Protein AF-A0A9F7TNZ5-F1 (afdb_monomer)

Foldseek 3Di:
DPPDVVVVLVVLVVVVVCVVPDPVVQVVVCVVVVHDVVVSVVVVVVVVVVQVVVVVVVDHDDPDDDPDPVVVVVVVVVVVVVVPVVPPPPDDDDDDPPLVVCCVVLVNDDLLFKDKDAQADFPNVVCQVLVCVVLVVLHAWDDWDDDGRMIITGHDDDPVDDPGRDSSSVVVVVCVVVVPDSDDPD

Organism: Ictalurus punctatus (NCBI:txid7998)

Structure (mmCIF, N/CA/C/O backbone):
data_AF-A0A9F7TNZ5-F1
#
_entry.id   AF-A0A9F7TNZ5-F1
#
loop_
_atom_site.group_PDB
_atom_site.id
_atom_site.type_symbol
_atom_site.label_atom_id
_atom_site.label_alt_id
_atom_site.label_comp_id
_atom_site.label_asym_id
_atom_site.label_entity_id
_atom_site.label_seq_id
_atom_site.pdbx_PDB_ins_code
_atom_site.Cartn_x
_atom_site.Cartn_y
_atom_site.Cartn_z
_atom_site.occupancy
_atom_site.B_iso_or_equiv
_atom_site.auth_seq_id
_atom_site.auth_comp_id
_atom_site.auth_asym_id
_atom_site.auth_atom_id
_atom_site.pdbx_PDB_model_num
ATOM 1 N N . MET A 1 1 ? 14.059 5.421 6.283 1.00 28.81 1 MET A N 1
ATOM 2 C CA . MET A 1 1 ? 13.010 5.278 7.315 1.00 28.81 1 MET A CA 1
ATOM 3 C C . MET A 1 1 ? 11.679 5.073 6.621 1.00 28.81 1 MET A C 1
ATOM 5 O O . MET A 1 1 ? 11.088 6.031 6.148 1.00 28.81 1 MET A O 1
ATOM 9 N N . THR A 1 2 ? 11.256 3.823 6.462 1.00 31.73 2 THR A N 1
ATOM 10 C CA . THR A 1 2 ? 9.909 3.487 5.991 1.00 31.73 2 THR A CA 1
ATOM 11 C C . THR A 1 2 ? 8.943 3.834 7.113 1.00 31.73 2 THR A C 1
ATOM 13 O O . THR A 1 2 ? 8.934 3.166 8.149 1.00 31.73 2 THR A O 1
ATOM 16 N N . GLU A 1 3 ? 8.202 4.928 6.962 1.00 34.78 3 GLU A N 1
ATOM 17 C CA . GLU A 1 3 ? 7.157 5.266 7.917 1.00 34.78 3 GLU A CA 1
ATOM 18 C C . GLU A 1 3 ? 6.165 4.108 8.001 1.00 34.78 3 GLU A C 1
ATOM 20 O O . GLU A 1 3 ? 5.605 3.662 6.998 1.00 34.78 3 GLU A O 1
ATOM 25 N N . SER A 1 4 ? 6.002 3.582 9.212 1.00 35.84 4 SER A N 1
ATOM 26 C CA . SER A 1 4 ? 5.055 2.513 9.495 1.00 35.84 4 SER A CA 1
ATOM 27 C C . SER A 1 4 ? 3.646 2.950 9.060 1.00 35.84 4 SER A C 1
ATOM 29 O O . SER A 1 4 ? 3.317 4.122 9.250 1.00 35.84 4 SER A O 1
ATOM 31 N N . PRO A 1 5 ? 2.779 2.061 8.538 1.00 43.47 5 PRO A N 1
ATOM 32 C CA . PRO A 1 5 ? 1.390 2.400 8.195 1.00 43.47 5 PRO A CA 1
ATOM 33 C C . PRO A 1 5 ? 0.650 3.114 9.340 1.00 43.47 5 PRO A C 1
ATOM 35 O O . PRO A 1 5 ? -0.181 3.985 9.110 1.00 43.47 5 PRO A O 1
ATOM 38 N N . TRP A 1 6 ? 1.042 2.822 10.583 1.00 41.38 6 TRP A N 1
ATOM 39 C CA . TRP A 1 6 ? 0.568 3.465 11.808 1.00 41.38 6 TRP A CA 1
ATOM 40 C C . TRP A 1 6 ? 0.874 4.969 11.902 1.00 41.38 6 TRP A C 1
ATOM 42 O O . TRP A 1 6 ? 0.076 5.716 12.467 1.00 41.38 6 TRP A O 1
ATOM 52 N N . ASN A 1 7 ? 1.975 5.450 11.313 1.00 48.03 7 ASN A N 1
ATOM 53 C CA . ASN A 1 7 ? 2.248 6.887 11.223 1.00 48.03 7 ASN A CA 1
ATOM 54 C C . ASN A 1 7 ? 1.212 7.591 10.343 1.00 48.03 7 ASN A C 1
ATOM 56 O O . ASN A 1 7 ? 0.887 8.739 10.627 1.00 48.03 7 ASN A O 1
ATOM 60 N N . ARG A 1 8 ? 0.611 6.899 9.362 1.00 43.84 8 ARG A N 1
ATOM 61 C CA . ARG A 1 8 ? -0.436 7.474 8.505 1.00 43.84 8 ARG A CA 1
ATOM 62 C C . ARG A 1 8 ? -1.747 7.729 9.244 1.00 43.84 8 ARG A C 1
ATOM 64 O O . ARG A 1 8 ? -2.479 8.635 8.874 1.00 43.84 8 ARG A O 1
ATOM 71 N N . LEU A 1 9 ? -2.020 7.010 10.333 1.00 45.97 9 LEU A N 1
ATOM 72 C CA . LEU A 1 9 ? -3.166 7.300 11.202 1.00 45.97 9 LEU A CA 1
ATOM 73 C C . LEU A 1 9 ? -2.899 8.478 12.143 1.00 45.97 9 LEU A C 1
ATOM 75 O O . LEU A 1 9 ? -3.817 9.225 12.444 1.00 45.97 9 LEU A O 1
ATOM 79 N N . LYS A 1 10 ? -1.646 8.753 12.534 1.00 50.16 10 LYS A N 1
ATOM 80 C CA . LYS A 1 10 ? -1.326 10.034 13.199 1.00 50.16 10 LYS A CA 1
ATOM 81 C C . LYS A 1 10 ? -1.596 11.236 12.286 1.00 50.16 10 LYS A C 1
ATOM 83 O O . LYS A 1 10 ? -1.821 12.337 12.789 1.00 50.16 10 LYS A O 1
ATOM 88 N N . ILE A 1 11 ? -1.630 11.015 10.967 1.00 51.22 11 ILE A N 1
ATOM 89 C CA . ILE A 1 11 ? -1.962 12.045 9.985 1.00 51.22 11 ILE A CA 1
ATOM 90 C C . ILE A 1 11 ? -3.430 12.484 10.094 1.00 51.22 11 ILE A C 1
ATOM 92 O O . ILE A 1 11 ? -3.716 13.646 9.850 1.00 51.22 11 ILE A O 1
ATOM 96 N N . THR A 1 12 ? -4.373 11.649 10.546 1.00 49.66 12 THR A N 1
ATOM 97 C CA . THR A 1 12 ? -5.777 12.092 10.699 1.00 49.66 12 THR A CA 1
ATOM 98 C C . THR A 1 12 ? -5.933 13.158 11.781 1.00 49.66 12 THR A C 1
ATOM 100 O O . THR A 1 12 ? -6.665 14.129 11.592 1.00 49.66 12 THR A O 1
ATOM 103 N N . HIS A 1 13 ? -5.196 13.043 12.889 1.00 50.41 13 HIS A N 1
ATOM 104 C CA . HIS A 1 13 ? -5.197 14.051 13.951 1.00 50.41 13 HIS A CA 1
ATOM 105 C C . HIS A 1 13 ? -4.488 15.349 13.531 1.00 50.41 13 HIS A C 1
ATOM 107 O O . HIS A 1 13 ? -4.928 16.435 13.917 1.00 50.41 13 HIS A O 1
ATOM 113 N N . THR A 1 14 ? -3.427 15.274 12.717 1.00 47.62 14 THR A N 1
ATOM 114 C CA . THR A 1 14 ? -2.770 16.473 12.166 1.00 47.62 14 THR A CA 1
ATOM 115 C C . THR A 1 14 ? -3.573 17.114 11.031 1.00 47.62 14 THR A C 1
ATOM 117 O O . THR A 1 14 ? -3.630 18.340 10.975 1.00 47.62 14 THR A O 1
ATOM 120 N N . LEU A 1 15 ? -4.268 16.332 10.198 1.00 46.75 15 LEU A N 1
ATOM 121 C CA . LEU A 1 15 ? -5.228 16.820 9.198 1.00 46.75 15 LEU A CA 1
ATOM 122 C C . LEU A 1 15 ? -6.424 17.494 9.874 1.00 46.75 15 LEU A C 1
ATOM 124 O O . LEU A 1 15 ? -6.798 18.597 9.505 1.00 46.75 15 LEU A O 1
ATOM 128 N N . ARG A 1 16 ? -6.950 16.935 10.970 1.00 50.88 16 ARG A N 1
ATOM 129 C CA . ARG A 1 16 ? -8.024 17.580 11.745 1.00 50.88 16 ARG A CA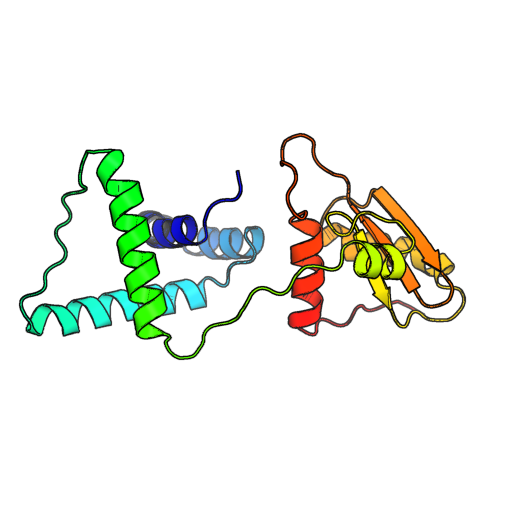 1
ATOM 130 C C . ARG A 1 16 ? -7.587 18.912 12.377 1.00 50.88 16 ARG A C 1
ATOM 132 O O . ARG A 1 16 ? -8.421 19.802 12.512 1.00 50.88 16 ARG A O 1
ATOM 139 N N . ARG A 1 17 ? -6.294 19.087 12.698 1.00 46.91 17 ARG A N 1
ATOM 140 C CA . ARG A 1 17 ? -5.700 20.394 13.062 1.00 46.91 17 ARG A CA 1
ATOM 141 C C . ARG A 1 17 ? -5.474 21.322 11.860 1.00 46.91 17 ARG A C 1
ATOM 143 O O . ARG A 1 17 ? -5.421 22.529 12.065 1.00 46.91 17 ARG A O 1
ATOM 150 N N . ARG A 1 18 ? -5.326 20.790 10.640 1.00 43.53 18 ARG A N 1
ATOM 151 C CA . ARG A 1 18 ? -5.220 21.557 9.382 1.00 43.53 18 ARG A CA 1
ATOM 152 C C . ARG A 1 18 ? -6.566 21.873 8.732 1.00 43.53 18 ARG A C 1
ATOM 154 O O . ARG A 1 18 ? -6.610 22.776 7.914 1.00 43.53 18 ARG A O 1
ATOM 161 N N . ARG A 1 19 ? -7.662 21.252 9.177 1.00 46.25 19 ARG A N 1
ATOM 162 C CA . ARG A 1 19 ? -9.053 21.551 8.781 1.00 46.25 19 ARG A CA 1
ATOM 163 C C . ARG A 1 19 ? -9.445 23.030 8.955 1.00 46.25 19 ARG A C 1
ATOM 165 O O . ARG A 1 19 ? -10.427 23.479 8.379 1.00 46.25 19 ARG A O 1
ATOM 172 N N . THR A 1 20 ? -8.683 23.794 9.741 1.00 48.34 20 THR A N 1
ATOM 173 C CA . THR A 1 20 ? -8.805 25.253 9.912 1.00 48.34 20 THR A CA 1
ATOM 174 C C . THR A 1 20 ? -8.036 26.076 8.865 1.00 48.34 20 THR A C 1
ATOM 176 O O . THR A 1 20 ? -8.086 27.303 8.908 1.00 48.34 20 THR A O 1
ATOM 179 N N . ARG A 1 21 ? -7.336 25.436 7.919 1.00 46.69 21 ARG A N 1
ATOM 180 C CA . ARG A 1 21 ? -6.536 26.048 6.847 1.00 46.69 21 ARG A CA 1
ATOM 181 C C . ARG A 1 21 ? -6.847 25.399 5.485 1.00 46.69 21 ARG A C 1
ATOM 183 O O . ARG A 1 21 ? -5.992 24.736 4.927 1.00 46.69 21 ARG A O 1
ATOM 190 N N . GLY A 1 22 ? -8.060 25.609 4.965 1.00 50.34 22 GLY A N 1
ATOM 191 C CA . GLY A 1 22 ? -8.402 25.407 3.543 1.00 50.34 22 GLY A CA 1
ATOM 192 C C . GLY A 1 22 ? -8.516 23.953 3.044 1.00 50.34 22 GLY A C 1
ATOM 193 O O . GLY A 1 22 ? -7.710 23.092 3.365 1.00 50.34 22 GLY A O 1
ATOM 194 N N . GLY A 1 23 ? -9.538 23.667 2.227 1.00 54.78 23 GLY A N 1
ATOM 195 C CA . GLY A 1 23 ? -9.783 22.328 1.661 1.00 54.78 23 GLY A CA 1
ATOM 196 C C . GLY A 1 23 ? -8.972 21.986 0.401 1.00 54.78 23 GLY A C 1
ATOM 197 O O . GLY A 1 23 ? -8.923 20.818 0.016 1.00 54.78 23 GLY A O 1
ATOM 198 N N . GLU A 1 24 ? -8.343 22.973 -0.245 1.00 58.91 24 GLU A N 1
ATOM 199 C CA . GLU A 1 24 ? -7.555 22.771 -1.473 1.00 58.91 24 GLU A CA 1
ATOM 200 C C . GLU A 1 24 ? -6.199 22.108 -1.171 1.00 58.91 24 GLU A C 1
ATOM 202 O O . GLU A 1 24 ? -5.846 21.117 -1.815 1.00 58.91 24 GLU A O 1
ATOM 207 N N . ASP A 1 25 ? -5.527 22.543 -0.100 1.00 68.00 25 ASP A N 1
ATOM 208 C CA . ASP A 1 25 ? -4.243 22.000 0.367 1.00 68.00 25 ASP A CA 1
ATOM 209 C C . ASP A 1 25 ? -4.320 20.505 0.737 1.00 68.00 25 ASP A C 1
ATOM 211 O O . ASP A 1 25 ? -3.356 19.758 0.559 1.00 68.00 25 AS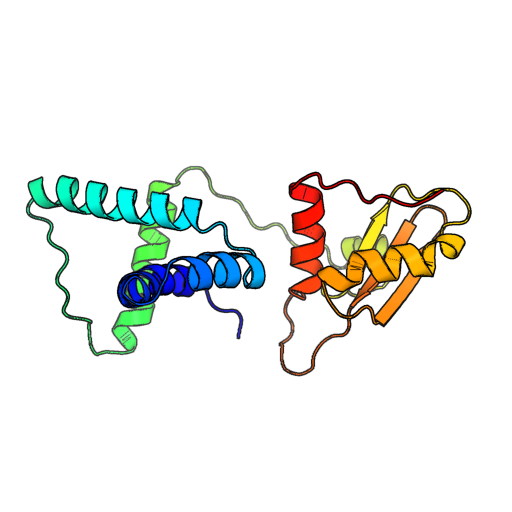P A O 1
ATOM 215 N N . GLU A 1 26 ? -5.462 20.022 1.244 1.00 69.75 26 GLU A N 1
ATOM 216 C CA . GLU A 1 26 ? -5.624 18.611 1.629 1.00 69.75 26 GLU A CA 1
ATOM 217 C C . GLU A 1 26 ? -5.738 17.682 0.416 1.00 69.75 26 GLU A C 1
ATOM 219 O O . GLU A 1 26 ? -5.189 16.575 0.424 1.00 69.75 26 GLU A O 1
ATOM 224 N N . LEU A 1 27 ? -6.449 18.115 -0.632 1.00 71.44 27 LEU A N 1
ATOM 225 C CA . LEU A 1 27 ? -6.623 17.321 -1.847 1.00 71.44 27 LEU A CA 1
ATOM 226 C C . LEU A 1 27 ? -5.311 17.223 -2.628 1.00 71.44 27 LEU A C 1
ATOM 228 O O . LEU A 1 27 ? -4.990 16.152 -3.149 1.00 71.44 27 LEU A O 1
ATOM 232 N N . GLU A 1 28 ? -4.559 18.322 -2.697 1.00 74.69 28 GLU A N 1
ATOM 233 C CA . GLU A 1 28 ? -3.236 18.352 -3.317 1.00 74.69 28 GLU A CA 1
ATOM 234 C C . GLU A 1 28 ? -2.244 17.485 -2.535 1.00 74.69 28 GLU A C 1
ATOM 236 O O . GLU A 1 28 ? -1.635 16.585 -3.115 1.00 74.69 28 GLU A O 1
ATOM 241 N N . TRP A 1 29 ? -2.213 17.609 -1.204 1.00 76.44 29 TRP A N 1
ATOM 242 C CA . TRP A 1 29 ? -1.412 16.733 -0.345 1.00 76.44 29 TRP A CA 1
ATOM 243 C C . TRP A 1 29 ? -1.759 15.245 -0.530 1.00 76.44 29 TRP A C 1
ATOM 245 O O . TRP A 1 29 ? -0.873 14.386 -0.573 1.00 76.44 29 TRP A O 1
ATOM 255 N N . GLY A 1 30 ? -3.047 14.919 -0.682 1.00 69.75 30 GLY A N 1
ATOM 256 C CA . GLY A 1 30 ? -3.502 13.561 -0.978 1.00 69.75 30 GLY A CA 1
ATOM 257 C C . GLY A 1 30 ? -2.978 13.033 -2.312 1.00 69.75 30 GLY A C 1
ATOM 258 O O . GLY A 1 30 ? -2.514 11.893 -2.376 1.00 69.75 30 GLY A O 1
ATOM 259 N N . LYS A 1 31 ? -2.992 13.863 -3.364 1.00 73.25 31 LYS A N 1
ATOM 260 C CA . LYS A 1 31 ? -2.428 13.512 -4.677 1.00 73.25 31 LYS A CA 1
ATOM 261 C C . LYS A 1 31 ? -0.922 13.274 -4.591 1.00 73.25 31 LYS A C 1
ATOM 263 O O . LYS A 1 31 ? -0.457 12.240 -5.063 1.00 73.25 31 LYS A O 1
ATOM 268 N N . GLU A 1 32 ? -0.184 14.165 -3.934 1.00 69.88 32 GLU A N 1
ATOM 269 C CA . GLU A 1 32 ? 1.270 14.043 -3.757 1.00 69.88 32 GLU A CA 1
ATOM 270 C C . GLU A 1 32 ? 1.669 12.772 -2.995 1.00 69.88 32 GLU A C 1
ATOM 272 O O . GLU A 1 32 ? 2.680 12.145 -3.302 1.00 69.88 32 GLU A O 1
ATOM 277 N N . ASN A 1 33 ? 0.854 12.351 -2.024 1.00 65.06 33 ASN A N 1
ATOM 278 C CA . ASN A 1 33 ? 1.144 11.189 -1.182 1.00 65.06 33 ASN A CA 1
ATOM 279 C C . ASN A 1 33 ? 0.455 9.897 -1.652 1.00 65.06 33 ASN A C 1
ATOM 281 O O . ASN A 1 33 ? 0.546 8.875 -0.965 1.00 65.06 33 ASN A O 1
ATOM 285 N N . CYS A 1 34 ? -0.213 9.914 -2.814 1.00 71.38 34 CYS A N 1
ATOM 286 C CA . CYS A 1 34 ? -0.996 8.789 -3.344 1.00 71.38 34 CYS A CA 1
ATOM 287 C C . CYS A 1 34 ? -2.046 8.267 -2.342 1.00 71.38 34 CYS A C 1
ATOM 289 O O . CYS A 1 34 ? -2.259 7.063 -2.185 1.00 71.38 34 CYS A O 1
ATOM 291 N N . ILE A 1 35 ? -2.690 9.186 -1.627 1.00 74.50 35 ILE A N 1
ATOM 292 C CA . ILE A 1 35 ? -3.677 8.919 -0.588 1.00 74.50 35 ILE A CA 1
ATOM 293 C C . ILE A 1 35 ? -5.043 9.436 -1.041 1.00 74.50 35 ILE A C 1
ATOM 295 O O . ILE A 1 35 ? -5.223 10.607 -1.370 1.00 74.50 35 ILE A O 1
ATOM 299 N N . GLN A 1 36 ? -6.052 8.567 -0.983 1.00 76.06 36 GLN A N 1
ATOM 300 C CA . GLN A 1 36 ? -7.437 8.963 -1.226 1.00 76.06 36 GLN A CA 1
ATOM 301 C C . GLN A 1 36 ? -8.018 9.640 0.024 1.00 76.06 36 GLN A C 1
ATOM 303 O O . GLN A 1 36 ? -8.443 8.964 0.960 1.00 76.06 36 GLN A O 1
ATOM 308 N N . ILE A 1 37 ? -8.074 10.975 0.031 1.00 77.06 37 ILE A N 1
ATOM 309 C CA . ILE A 1 37 ? -8.553 11.772 1.180 1.00 77.06 37 ILE A CA 1
ATOM 310 C C . ILE A 1 37 ? -9.966 11.377 1.624 1.00 77.06 37 ILE A C 1
ATOM 312 O O . ILE A 1 37 ? -10.214 11.253 2.820 1.00 77.06 37 ILE A O 1
ATOM 316 N N . LYS A 1 38 ? -10.867 11.074 0.680 1.00 79.56 38 LYS A N 1
ATOM 317 C CA . LYS A 1 38 ? -12.225 10.596 0.995 1.00 79.56 38 LYS A CA 1
ATOM 318 C C . LYS A 1 38 ? -12.216 9.320 1.846 1.00 79.56 38 LYS A C 1
ATOM 320 O O . LYS A 1 38 ? -12.959 9.230 2.812 1.00 79.56 38 LYS A O 1
ATOM 325 N N . ARG A 1 39 ? -11.314 8.372 1.558 1.00 82.19 39 ARG A N 1
ATOM 326 C CA . ARG A 1 39 ? -11.166 7.138 2.353 1.00 82.19 39 ARG A CA 1
ATOM 327 C C . ARG A 1 39 ? -10.659 7.419 3.758 1.00 82.19 39 ARG A C 1
ATOM 329 O O . ARG A 1 39 ? -11.083 6.776 4.707 1.00 82.19 39 ARG A O 1
ATOM 336 N N . ILE A 1 40 ? -9.764 8.393 3.901 1.00 79.00 40 ILE A N 1
ATOM 337 C CA . ILE A 1 40 ? -9.295 8.818 5.221 1.00 79.00 40 ILE A CA 1
ATOM 338 C C . ILE A 1 40 ? -10.435 9.442 6.035 1.00 79.00 40 ILE A C 1
ATOM 340 O O . ILE A 1 40 ? -10.533 9.179 7.232 1.00 79.00 40 ILE A O 1
ATOM 344 N N . GLN A 1 41 ? -11.297 10.238 5.398 1.00 79.25 41 GLN A N 1
ATOM 345 C CA . GLN A 1 41 ? -12.474 10.818 6.049 1.00 79.25 41 GLN A CA 1
ATOM 346 C C . GLN A 1 41 ? -13.450 9.729 6.515 1.00 79.25 41 GLN A C 1
ATOM 348 O O . GLN A 1 41 ? -13.822 9.734 7.684 1.00 79.25 41 GLN A O 1
ATOM 353 N N . GLU A 1 42 ? -13.756 8.745 5.662 1.00 85.00 42 GLU A N 1
ATOM 354 C CA . GLU A 1 42 ? -14.583 7.579 6.024 1.00 85.00 42 GLU A CA 1
ATOM 355 C C . GLU A 1 42 ? -14.013 6.829 7.244 1.00 85.00 42 GLU A C 1
ATOM 357 O O . GLU A 1 42 ? -14.740 6.500 8.180 1.00 85.00 42 GLU A O 1
ATOM 362 N N . VAL A 1 43 ? -12.694 6.598 7.278 1.00 86.56 43 VAL A N 1
ATOM 363 C CA . VAL A 1 43 ? -12.023 5.942 8.416 1.00 86.56 43 VAL A CA 1
ATOM 364 C C . VAL A 1 43 ? -12.124 6.780 9.696 1.00 86.56 43 VAL A C 1
ATOM 366 O O . VAL A 1 43 ? -12.296 6.223 10.780 1.00 86.56 43 VAL A O 1
ATOM 369 N N . ALA A 1 44 ? -12.022 8.107 9.595 1.00 81.38 44 ALA A N 1
ATOM 370 C CA . ALA A 1 44 ? -12.140 9.000 10.746 1.00 81.38 44 ALA A CA 1
ATOM 371 C C . ALA A 1 44 ? -13.568 9.031 11.315 1.00 81.38 44 ALA A C 1
ATOM 373 O O . ALA A 1 44 ? -13.736 9.033 12.533 1.00 81.38 44 ALA A O 1
ATOM 374 N N . GLU A 1 45 ? -14.586 9.023 10.454 1.00 85.25 45 GLU A N 1
ATOM 375 C CA . GLU A 1 45 ? -15.992 8.929 10.864 1.00 85.25 45 GLU A CA 1
ATOM 376 C C . GLU A 1 45 ? -16.285 7.586 11.539 1.00 85.25 45 GLU A C 1
ATOM 378 O O . GLU A 1 45 ? -16.863 7.553 12.626 1.00 85.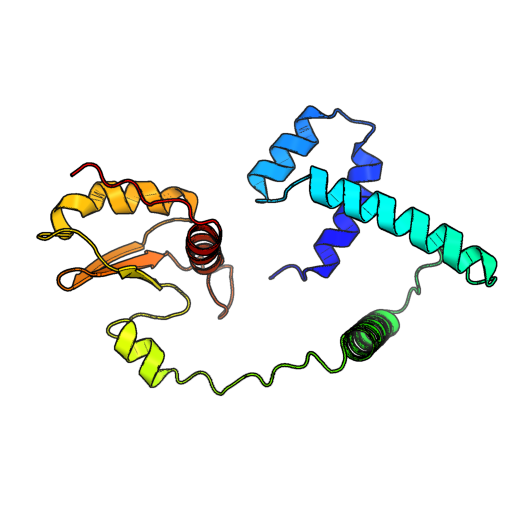25 45 GLU A O 1
ATOM 383 N N . LEU A 1 46 ? -15.795 6.486 10.957 1.00 89.25 46 LEU A N 1
ATOM 384 C CA . LEU A 1 46 ? -15.921 5.152 11.540 1.00 89.25 46 LEU A CA 1
ATOM 385 C C . LEU A 1 46 ? -15.257 5.061 12.921 1.00 89.25 46 LEU A C 1
ATOM 387 O O . LEU A 1 46 ? -15.784 4.414 13.823 1.00 89.25 46 LEU A O 1
ATOM 391 N N . PHE A 1 47 ? -14.106 5.707 13.104 1.00 87.25 47 PHE A N 1
ATOM 392 C CA . PHE A 1 47 ? -13.429 5.735 14.397 1.00 87.25 47 PHE A CA 1
ATOM 393 C C . PHE A 1 47 ? -14.282 6.399 15.488 1.00 87.25 47 PHE A C 1
ATOM 395 O O . PHE A 1 47 ? -14.389 5.854 16.586 1.00 87.25 47 PHE A O 1
ATOM 402 N N . GLU A 1 48 ? -14.904 7.547 15.201 1.00 86.69 48 GLU A N 1
ATOM 403 C CA . GLU A 1 48 ? -15.768 8.236 16.171 1.00 86.69 48 GLU A CA 1
ATOM 404 C C . GLU A 1 48 ? -17.045 7.431 16.464 1.00 86.69 48 GLU A C 1
ATOM 406 O O . GLU A 1 48 ? -17.453 7.340 17.622 1.00 86.69 48 GLU A O 1
ATOM 411 N N . ASP A 1 49 ? -17.638 6.780 15.457 1.00 90.94 49 ASP A N 1
ATOM 412 C CA . ASP A 1 49 ? -18.775 5.870 15.666 1.00 90.94 49 ASP A CA 1
ATOM 413 C C . ASP A 1 49 ? -18.408 4.706 16.601 1.00 90.94 49 ASP A C 1
ATOM 415 O O . ASP A 1 49 ? -19.084 4.454 17.603 1.00 90.94 49 ASP A O 1
ATOM 419 N N . LEU A 1 50 ? -17.282 4.034 16.336 1.00 90.56 50 LEU A N 1
ATOM 420 C CA . LEU A 1 50 ? -16.794 2.945 17.183 1.00 90.56 50 LEU A CA 1
ATOM 421 C C . LEU A 1 50 ? -16.495 3.424 18.605 1.00 90.56 50 LEU A C 1
ATOM 423 O O . LEU A 1 50 ? -16.864 2.747 19.565 1.00 90.56 50 LEU A O 1
ATOM 427 N N . LYS A 1 51 ? -15.882 4.602 18.756 1.00 87.69 51 LYS A N 1
ATOM 428 C CA . LYS A 1 51 ? -15.625 5.217 20.063 1.00 87.69 51 LYS A CA 1
ATOM 429 C C . LYS A 1 51 ? -16.926 5.445 20.837 1.00 87.69 51 LYS A C 1
ATOM 431 O O . LYS A 1 51 ? -16.996 5.093 22.014 1.00 87.69 51 LYS A O 1
ATOM 436 N N . ASN A 1 52 ? -17.963 5.969 20.185 1.00 90.56 52 ASN A N 1
ATOM 437 C CA . ASN A 1 52 ? -19.268 6.201 20.808 1.00 90.56 52 ASN A CA 1
ATOM 438 C C . ASN A 1 52 ? -19.953 4.894 21.224 1.00 90.56 52 ASN A C 1
ATOM 440 O O . ASN A 1 52 ? -20.494 4.801 22.325 1.00 90.56 52 ASN A O 1
ATOM 444 N N . AR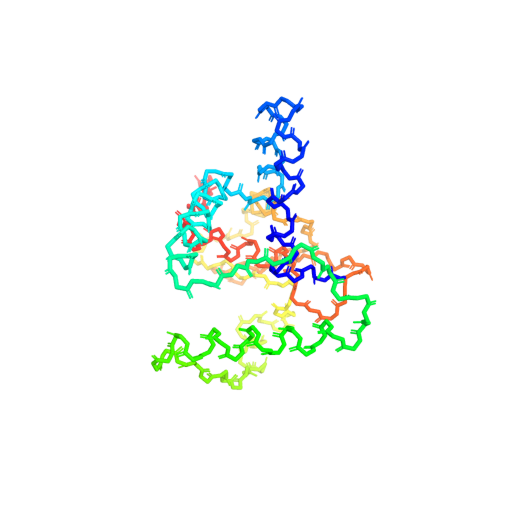G A 1 53 ? -19.897 3.861 20.379 1.00 93.00 53 ARG A N 1
ATOM 445 C CA . ARG A 1 53 ? -20.473 2.541 20.682 1.00 93.00 53 ARG A CA 1
ATOM 446 C C . ARG A 1 53 ? -19.771 1.867 21.856 1.00 93.00 53 ARG A C 1
ATOM 448 O O . ARG A 1 53 ? -20.424 1.345 22.750 1.00 93.00 53 ARG A O 1
ATOM 455 N N . VAL A 1 54 ? -18.443 1.913 21.878 1.00 89.44 54 VAL A N 1
ATOM 456 C CA . VAL A 1 54 ? -17.621 1.325 22.943 1.00 89.44 54 VAL A CA 1
ATOM 457 C C . VAL A 1 54 ? -17.782 2.094 24.263 1.00 89.44 54 VAL A C 1
ATOM 459 O O . VAL A 1 54 ? -17.787 1.487 25.334 1.00 89.44 54 VAL A O 1
ATOM 462 N N . SER A 1 55 ? -18.049 3.402 24.200 1.00 90.44 55 SER A N 1
ATOM 463 C CA . SER A 1 55 ? -18.356 4.221 25.379 1.00 90.44 55 SER A CA 1
ATOM 464 C C . SER A 1 55 ? -19.608 3.764 26.136 1.00 90.44 55 SER A C 1
ATOM 466 O O . SER A 1 55 ? -19.695 4.010 27.336 1.00 90.44 55 SER A O 1
ATOM 468 N N . GLN A 1 56 ? -20.563 3.089 25.484 1.00 92.50 56 GLN A N 1
ATOM 469 C CA . GLN A 1 56 ? -21.739 2.516 26.159 1.00 92.50 56 GLN A CA 1
ATOM 470 C C . GLN A 1 56 ? -21.360 1.382 27.125 1.00 92.50 56 GLN A C 1
ATOM 472 O O . GLN A 1 56 ? -22.106 1.079 28.051 1.00 92.50 56 GLN A O 1
ATOM 477 N N . PHE A 1 57 ? -20.180 0.786 26.939 1.00 91.75 57 PHE A N 1
ATOM 478 C CA . PHE A 1 57 ? -19.616 -0.249 27.802 1.00 91.75 57 PHE A CA 1
ATOM 479 C C . PHE A 1 57 ? -18.637 0.326 28.843 1.00 91.75 57 PHE A C 1
ATOM 481 O O . PHE A 1 57 ? -17.797 -0.408 29.359 1.00 91.75 57 PHE A O 1
ATOM 488 N N . ASN A 1 58 ? -18.709 1.635 29.138 1.00 88.50 58 ASN A N 1
ATOM 489 C CA . ASN A 1 58 ? -17.800 2.367 30.039 1.00 88.50 58 ASN A CA 1
ATOM 490 C C . ASN A 1 58 ? -16.313 2.293 29.645 1.00 88.50 58 ASN A C 1
ATOM 492 O O . ASN A 1 58 ? -15.417 2.487 30.468 1.00 88.50 58 ASN A O 1
ATOM 496 N N . MET A 1 59 ? -16.030 2.011 28.376 1.00 86.06 59 MET A N 1
ATOM 497 C CA . MET A 1 59 ? -14.677 2.007 27.838 1.00 86.06 59 MET A CA 1
ATOM 498 C C . MET A 1 59 ? -14.386 3.381 27.231 1.00 86.06 59 MET A C 1
ATOM 500 O O . MET A 1 59 ? -14.875 3.720 26.152 1.00 86.06 59 MET A O 1
ATOM 504 N N . HIS A 1 60 ? -13.583 4.180 27.933 1.00 84.00 60 HIS A N 1
ATOM 505 C CA . HIS A 1 60 ? -13.222 5.532 27.514 1.00 84.00 60 HIS A CA 1
ATOM 506 C C . HIS A 1 60 ? -11.745 5.615 27.126 1.00 84.00 60 HIS A C 1
ATOM 508 O O . HIS A 1 60 ? -10.870 5.060 27.789 1.00 84.00 60 HIS A O 1
ATOM 514 N N . ILE A 1 61 ? -11.462 6.340 26.044 1.00 75.19 61 ILE A N 1
ATOM 515 C CA . ILE A 1 61 ? -10.094 6.620 25.605 1.00 75.19 61 ILE A CA 1
ATOM 516 C C . ILE A 1 61 ? -9.582 7.809 26.420 1.00 75.19 61 ILE A C 1
ATOM 518 O O . ILE A 1 61 ? -10.103 8.913 26.277 1.00 75.19 61 ILE A O 1
ATOM 522 N N . SER A 1 62 ? -8.572 7.589 27.261 1.00 66.75 62 SER A N 1
ATOM 523 C CA . SER A 1 62 ? -7.898 8.670 27.983 1.00 66.75 62 SER A CA 1
ATOM 524 C C . SER A 1 62 ? -6.819 9.300 27.095 1.00 66.75 62 SER A C 1
ATOM 526 O O . SER A 1 62 ? -6.030 8.583 26.481 1.00 66.75 62 SER A O 1
ATOM 528 N N . GLU A 1 63 ? -6.767 10.632 27.014 1.00 59.31 63 GLU A N 1
ATOM 529 C CA . GLU A 1 63 ? -5.784 11.364 26.187 1.00 59.31 63 GLU A CA 1
ATOM 530 C C . GLU A 1 63 ? -4.374 11.400 26.802 1.00 59.31 63 GLU A C 1
ATOM 532 O O . GLU A 1 63 ? -3.439 11.950 26.217 1.00 59.31 63 GLU A O 1
ATOM 537 N N . THR A 1 64 ? -4.192 10.809 27.983 1.00 55.94 64 THR A N 1
ATOM 538 C CA . THR A 1 64 ? -2.901 10.755 28.665 1.00 55.94 64 THR A CA 1
ATOM 539 C C . THR A 1 64 ? -1.986 9.757 27.958 1.00 55.94 64 THR A C 1
ATOM 541 O O . THR A 1 64 ? -2.077 8.545 28.146 1.00 55.94 64 THR A O 1
ATOM 544 N N . SER A 1 65 ? -1.097 10.271 27.111 1.00 56.38 65 SER A N 1
ATOM 545 C CA . SER A 1 65 ? -0.037 9.483 26.491 1.00 56.38 65 SER A CA 1
ATOM 546 C C . SER A 1 65 ? 0.889 8.908 27.571 1.00 56.38 65 SER A C 1
ATOM 548 O O . SER A 1 65 ? 1.373 9.689 28.396 1.00 56.38 65 SER A O 1
ATOM 550 N N . PRO A 1 66 ? 1.196 7.599 27.574 1.00 52.69 66 PRO A N 1
ATOM 551 C CA . PRO A 1 66 ? 2.229 7.076 28.457 1.00 52.69 66 PRO A CA 1
ATOM 552 C C . PRO A 1 66 ? 3.582 7.684 28.048 1.00 52.69 66 PRO A C 1
ATOM 554 O O . PRO A 1 66 ? 3.968 7.623 26.880 1.00 52.69 66 PRO A O 1
ATOM 557 N N . SER A 1 67 ? 4.280 8.321 28.995 1.00 56.12 67 SER A N 1
ATOM 558 C CA . SER A 1 67 ? 5.552 9.029 28.756 1.00 56.12 67 SER A CA 1
ATOM 559 C C . SER A 1 67 ? 6.718 8.104 28.405 1.00 56.12 67 SER A C 1
ATOM 561 O O . SER A 1 67 ? 7.755 8.569 27.934 1.00 56.12 67 SER A O 1
ATOM 563 N N . ASP A 1 68 ? 6.563 6.799 28.632 1.00 57.16 68 ASP A N 1
ATOM 564 C CA . ASP A 1 68 ? 7.694 5.884 28.707 1.00 57.16 68 ASP A CA 1
ATOM 565 C C . ASP A 1 68 ? 7.938 5.172 27.379 1.00 57.16 68 ASP A C 1
ATOM 567 O O . ASP A 1 68 ? 7.066 4.499 26.834 1.00 57.16 68 ASP A O 1
ATOM 571 N N . TYR A 1 69 ? 9.161 5.257 26.863 1.00 54.34 69 TYR A N 1
ATOM 572 C CA . TYR A 1 69 ? 9.578 4.624 25.606 1.00 54.34 69 TYR A CA 1
ATOM 573 C C . TYR A 1 69 ? 9.302 3.105 25.578 1.00 54.34 69 TYR A C 1
ATOM 575 O O . TYR A 1 69 ? 8.829 2.576 24.567 1.00 54.34 69 TYR A O 1
ATOM 583 N N . THR A 1 70 ? 9.491 2.421 26.714 1.00 57.94 70 THR A N 1
ATOM 584 C CA . THR A 1 70 ? 9.176 0.994 26.925 1.00 57.94 70 THR A CA 1
ATOM 585 C C . THR A 1 70 ? 7.693 0.680 26.699 1.00 57.94 70 THR A C 1
ATOM 587 O O . THR A 1 70 ? 7.355 -0.393 26.202 1.00 57.94 70 THR A O 1
ATOM 590 N N . SER A 1 71 ? 6.796 1.635 26.972 1.00 65.25 71 SER A N 1
ATOM 591 C CA . SER A 1 71 ? 5.355 1.474 26.747 1.00 65.25 71 SER A CA 1
ATOM 592 C C . SER A 1 71 ? 4.999 1.396 25.261 1.00 65.25 71 SER A C 1
ATOM 594 O O . SER A 1 71 ? 4.064 0.691 24.894 1.00 65.25 71 SER A O 1
ATOM 596 N N . THR A 1 72 ? 5.766 2.045 24.378 1.00 71.19 72 THR A N 1
ATOM 597 C CA . THR A 1 72 ? 5.411 2.141 22.953 1.00 71.19 72 THR A CA 1
ATOM 598 C C . THR A 1 72 ? 5.590 0.822 22.205 1.00 71.19 72 THR A C 1
ATOM 600 O O . THR A 1 72 ? 4.774 0.485 21.347 1.00 71.19 72 THR A O 1
ATOM 603 N N . HIS A 1 73 ? 6.636 0.056 22.528 1.00 77.44 73 HIS A N 1
ATOM 604 C CA . HIS A 1 73 ? 6.857 -1.272 21.956 1.00 77.44 73 HIS A CA 1
ATOM 605 C C . HIS A 1 73 ? 5.809 -2.266 22.458 1.00 77.44 73 HIS A C 1
ATOM 607 O O . HIS A 1 73 ? 5.211 -2.975 21.650 1.00 77.44 73 HIS A O 1
ATOM 613 N N . THR A 1 74 ? 5.518 -2.247 23.759 1.00 80.38 74 THR A N 1
ATOM 614 C CA . THR A 1 74 ? 4.467 -3.073 24.364 1.00 80.38 74 THR A CA 1
ATOM 615 C C . THR A 1 74 ? 3.092 -2.739 23.788 1.00 80.38 74 THR A C 1
ATOM 617 O O . THR A 1 74 ? 2.351 -3.638 23.403 1.00 80.38 74 THR A O 1
ATOM 620 N N . GLN A 1 75 ? 2.763 -1.456 23.630 1.00 77.31 75 GLN A N 1
ATOM 621 C CA . GLN A 1 75 ? 1.501 -1.019 23.034 1.00 77.31 75 GLN A CA 1
ATOM 622 C C . GLN A 1 75 ? 1.380 -1.459 21.571 1.00 77.31 75 GLN A C 1
ATOM 624 O O . GLN A 1 75 ? 0.336 -1.970 21.171 1.00 77.31 75 GLN A O 1
ATOM 629 N N . LYS A 1 76 ? 2.449 -1.319 20.772 1.00 82.50 76 LYS A N 1
ATOM 630 C CA . LYS A 1 76 ? 2.480 -1.828 19.389 1.00 82.50 76 LYS A CA 1
ATOM 631 C C . LYS A 1 76 ? 2.244 -3.335 19.343 1.00 82.50 76 LYS A C 1
ATOM 633 O O . LYS A 1 76 ? 1.452 -3.785 18.522 1.00 82.50 76 LYS A O 1
ATOM 638 N N . PHE A 1 77 ? 2.896 -4.090 20.224 1.00 86.94 77 PHE A N 1
ATOM 639 C CA . PHE A 1 77 ? 2.732 -5.538 20.303 1.00 86.94 77 PHE A CA 1
ATOM 640 C C . PHE A 1 77 ? 1.291 -5.930 20.660 1.00 86.94 77 PHE A C 1
ATOM 642 O O . PHE A 1 77 ? 0.692 -6.743 19.962 1.00 86.94 77 PHE A O 1
ATOM 649 N N . ILE A 1 78 ? 0.691 -5.293 21.671 1.00 87.88 78 ILE A N 1
ATOM 650 C CA . ILE A 1 78 ? -0.711 -5.532 22.056 1.00 87.88 78 ILE A CA 1
ATOM 651 C C . ILE A 1 78 ? -1.655 -5.266 20.877 1.00 87.88 78 ILE A C 1
ATOM 653 O O . ILE A 1 78 ? -2.538 -6.076 20.602 1.00 87.88 78 ILE A O 1
ATOM 657 N N . VAL A 1 79 ? -1.449 -4.169 20.142 1.00 86.50 79 VAL A N 1
ATOM 658 C CA . VAL A 1 79 ? -2.251 -3.851 18.950 1.00 86.50 79 VAL A CA 1
ATOM 659 C C . VAL A 1 79 ? -2.075 -4.913 17.861 1.00 86.50 79 VAL A C 1
ATOM 661 O O . VAL A 1 79 ? -3.064 -5.350 17.278 1.00 86.50 79 VAL A O 1
ATOM 664 N N . GLN A 1 80 ? -0.849 -5.376 17.604 1.00 88.31 80 GLN A N 1
ATOM 665 C CA . GLN A 1 80 ? -0.595 -6.451 16.637 1.00 88.31 80 GLN A CA 1
ATOM 666 C C . GLN A 1 80 ? -1.318 -7.749 17.015 1.00 88.31 80 GLN A C 1
ATOM 668 O O . GLN A 1 80 ? -1.936 -8.369 16.152 1.00 88.31 80 GLN A O 1
ATOM 673 N N . VAL A 1 81 ? -1.287 -8.131 18.295 1.00 91.00 81 VAL A N 1
ATOM 674 C CA . VAL A 1 81 ? -1.983 -9.323 18.803 1.00 91.00 81 VAL A CA 1
ATOM 675 C C . VAL A 1 81 ? -3.499 -9.170 18.681 1.00 91.00 81 VAL A C 1
ATOM 677 O O . VAL A 1 81 ? -4.162 -10.088 18.204 1.00 91.00 81 VAL A O 1
ATOM 680 N N . ALA A 1 82 ? -4.054 -8.011 19.046 1.00 91.56 82 ALA A N 1
ATOM 681 C CA . ALA A 1 82 ? -5.486 -7.741 18.924 1.00 91.56 82 ALA A CA 1
ATOM 682 C C . ALA A 1 82 ? -5.969 -7.839 17.467 1.00 91.56 82 ALA A C 1
ATOM 684 O O . ALA A 1 82 ? -7.010 -8.435 17.199 1.00 91.56 82 ALA A O 1
ATOM 685 N N . ILE A 1 83 ? -5.187 -7.314 16.518 1.00 89.31 83 ILE A N 1
ATOM 686 C CA . ILE A 1 83 ? -5.474 -7.425 15.081 1.00 89.31 83 ILE A CA 1
ATOM 687 C C . ILE A 1 83 ? -5.396 -8.886 14.637 1.00 89.31 83 ILE A C 1
ATOM 689 O O . ILE A 1 83 ? -6.334 -9.380 14.022 1.00 89.31 83 ILE A O 1
ATOM 693 N N . ALA A 1 84 ? -4.324 -9.604 14.979 1.00 88.56 84 ALA A N 1
ATOM 694 C CA . ALA A 1 84 ? -4.183 -11.015 14.617 1.00 88.56 84 ALA A CA 1
ATOM 695 C C . ALA A 1 84 ? -5.349 -11.868 15.151 1.00 88.56 84 ALA A C 1
ATOM 697 O O . ALA A 1 84 ? -5.869 -12.714 14.427 1.00 88.56 84 ALA A O 1
ATOM 698 N N . GLY A 1 85 ? -5.801 -11.602 16.382 1.00 91.31 85 GLY A N 1
ATOM 699 C CA . GLY A 1 85 ? -6.969 -12.253 16.974 1.00 91.31 85 GLY A CA 1
ATOM 700 C C . GLY A 1 85 ? -8.280 -11.905 16.265 1.00 91.31 85 GLY A C 1
ATOM 701 O O . GLY A 1 85 ? -9.078 -12.798 16.001 1.00 91.31 85 GLY A O 1
ATOM 702 N N . ALA A 1 86 ? -8.489 -10.636 15.902 1.00 92.12 86 ALA A N 1
ATOM 703 C CA . ALA A 1 86 ? -9.697 -10.192 15.203 1.00 92.12 86 ALA A CA 1
ATOM 704 C C . ALA A 1 86 ? -9.808 -10.739 13.769 1.00 92.12 86 ALA A C 1
ATOM 706 O O . ALA A 1 86 ? -10.914 -10.959 13.282 1.00 92.12 86 ALA A O 1
ATOM 707 N N . PHE A 1 87 ? -8.675 -10.952 13.093 1.00 89.38 87 PHE A N 1
ATOM 708 C CA . PHE A 1 87 ? -8.636 -11.465 11.721 1.00 89.38 87 PHE A CA 1
ATOM 709 C C . PHE A 1 87 ? -8.505 -12.992 11.628 1.00 89.38 87 PHE A C 1
ATOM 711 O O . PHE A 1 87 ? -8.557 -13.521 10.518 1.00 89.38 87 PHE A O 1
ATOM 718 N N . TYR A 1 88 ? -8.369 -13.718 12.742 1.00 86.94 88 TYR A N 1
ATOM 719 C CA . TYR A 1 88 ? -8.324 -15.184 12.736 1.00 86.94 88 TYR A CA 1
ATOM 720 C C . TYR A 1 88 ? -9.618 -15.775 12.131 1.00 86.94 88 TYR A C 1
ATOM 722 O O . TYR A 1 88 ? -10.704 -15.303 12.471 1.00 86.94 88 TYR A O 1
ATOM 730 N N . PRO A 1 89 ? -9.557 -16.798 11.250 1.00 87.44 89 PRO A N 1
ATOM 731 C CA . PRO A 1 89 ? -8.403 -17.617 10.854 1.00 87.44 89 PRO A CA 1
ATOM 732 C C . PRO A 1 89 ? -7.667 -17.140 9.587 1.00 87.44 89 PRO A C 1
ATOM 734 O O . PRO A 1 89 ? -6.938 -17.924 8.986 1.00 87.44 89 PRO A O 1
ATOM 737 N N . ASN A 1 90 ? -7.833 -15.884 9.154 1.00 85.88 90 ASN A N 1
ATOM 738 C CA . ASN A 1 90 ? -7.173 -15.342 7.957 1.00 85.88 90 ASN A CA 1
ATOM 739 C C . ASN A 1 90 ? -5.680 -15.064 8.214 1.00 85.88 90 ASN A C 1
ATOM 741 O O . ASN A 1 90 ? -5.235 -13.914 8.235 1.00 85.88 90 ASN A O 1
ATOM 745 N N . CYS A 1 91 ? -4.900 -16.117 8.443 1.00 80.25 91 CYS A N 1
ATOM 746 C CA . CYS A 1 91 ? -3.452 -16.054 8.559 1.00 80.25 91 CYS A CA 1
ATOM 747 C C . CYS A 1 91 ? -2.786 -16.526 7.263 1.00 80.25 91 CYS A C 1
ATOM 749 O O . CYS A 1 91 ? -3.238 -17.456 6.597 1.00 80.25 91 CYS A O 1
ATOM 751 N N . PHE A 1 92 ? -1.684 -15.871 6.913 1.00 79.56 92 PHE A N 1
ATOM 752 C CA . PHE A 1 92 ? -0.837 -16.263 5.796 1.00 79.56 92 PHE A CA 1
ATOM 753 C C . PHE A 1 92 ? 0.512 -16.692 6.350 1.00 79.56 92 PHE A C 1
ATOM 755 O O . PHE A 1 92 ? 1.093 -16.005 7.192 1.00 79.56 92 PHE A O 1
ATOM 762 N N . LEU A 1 93 ? 1.018 -17.820 5.864 1.00 77.00 93 LEU A N 1
ATOM 763 C CA . LEU A 1 93 ? 2.406 -18.194 6.076 1.00 77.00 93 LEU A CA 1
ATOM 764 C C . LEU A 1 93 ? 3.231 -17.487 5.008 1.00 77.00 93 LEU A C 1
ATOM 766 O O . LEU A 1 93 ? 2.982 -17.646 3.812 1.00 77.00 93 LEU A O 1
ATOM 770 N N . GLN A 1 94 ? 4.193 -16.676 5.437 1.00 69.50 94 GLN A N 1
ATOM 771 C CA . GLN A 1 94 ? 5.153 -16.094 4.515 1.00 69.50 94 GLN A CA 1
ATOM 772 C C . GLN A 1 94 ? 6.015 -17.232 3.956 1.00 69.50 94 GLN A C 1
ATOM 774 O O . GLN A 1 94 ? 6.795 -17.837 4.688 1.00 69.50 94 GLN A O 1
ATOM 779 N N . GLY A 1 95 ? 5.834 -17.548 2.673 1.00 68.06 95 GLY A N 1
ATOM 780 C CA . GLY A 1 95 ? 6.672 -18.522 1.980 1.00 68.06 95 GLY A CA 1
ATOM 781 C C . GLY A 1 95 ? 8.128 -18.058 1.915 1.00 68.06 95 GLY A C 1
ATOM 782 O O . GLY A 1 95 ? 8.414 -16.858 1.966 1.00 68.06 95 GLY A O 1
ATOM 783 N N . THR A 1 96 ? 9.054 -19.007 1.786 1.00 62.50 96 THR A N 1
ATOM 784 C CA . THR A 1 96 ? 10.447 -18.702 1.451 1.00 62.50 96 THR A CA 1
ATOM 785 C C . THR A 1 96 ? 10.467 -18.023 0.087 1.00 62.50 96 THR A C 1
ATOM 787 O O . THR A 1 96 ? 10.040 -18.618 -0.903 1.00 62.50 96 THR A O 1
ATOM 790 N N . VAL A 1 97 ? 10.910 -16.767 0.032 1.00 59.44 97 VAL A N 1
ATOM 791 C CA . VAL A 1 97 ? 11.159 -16.091 -1.243 1.00 59.44 97 VAL A CA 1
ATOM 792 C C . VAL A 1 97 ? 12.307 -16.838 -1.907 1.00 59.44 97 VAL A C 1
ATOM 794 O O . VAL A 1 97 ? 13.432 -16.787 -1.415 1.00 59.44 97 VAL A O 1
ATOM 797 N N . ASP A 1 98 ? 12.013 -17.566 -2.979 1.00 64.81 98 ASP A N 1
ATOM 798 C CA . ASP A 1 98 ? 13.036 -18.182 -3.815 1.00 64.81 98 ASP A CA 1
ATOM 799 C C . ASP A 1 98 ? 13.721 -17.066 -4.617 1.00 64.81 98 ASP A C 1
ATOM 801 O O . ASP A 1 98 ? 13.272 -16.653 -5.689 1.00 64.81 98 ASP A O 1
ATOM 805 N N . GLU A 1 99 ? 14.759 -16.491 -4.012 1.00 62.47 99 GLU A N 1
ATOM 806 C CA . GLU A 1 99 ? 15.552 -15.399 -4.576 1.00 62.47 99 GLU A CA 1
ATOM 807 C C . GLU A 1 99 ? 16.242 -15.827 -5.881 1.00 62.47 99 GLU A C 1
ATOM 809 O O . GLU A 1 99 ? 16.421 -15.004 -6.782 1.00 62.47 99 GLU A O 1
ATOM 814 N N . GLU A 1 100 ? 16.550 -17.118 -6.040 1.00 59.34 100 GLU A N 1
ATOM 815 C CA . GLU A 1 100 ? 17.111 -17.682 -7.270 1.00 59.34 100 GLU A CA 1
ATOM 816 C C . GLU A 1 100 ? 16.063 -17.732 -8.384 1.00 59.34 100 GLU A C 1
ATOM 818 O O . GLU A 1 100 ? 16.337 -17.318 -9.511 1.00 59.34 100 GLU A O 1
ATOM 823 N N . LEU A 1 101 ? 14.833 -18.152 -8.078 1.00 64.19 101 LEU A N 1
ATOM 824 C CA . LEU A 1 101 ? 13.736 -18.112 -9.044 1.00 64.19 101 LEU A CA 1
ATOM 825 C C . LEU A 1 101 ? 13.372 -16.670 -9.428 1.00 64.19 101 LEU A C 1
ATOM 827 O O . LEU A 1 101 ? 13.230 -16.370 -10.613 1.00 64.19 101 LEU A O 1
ATOM 831 N N . ALA A 1 102 ? 13.295 -15.761 -8.452 1.00 63.19 102 ALA A N 1
ATOM 832 C CA . ALA A 1 102 ? 12.996 -14.350 -8.695 1.00 63.19 102 ALA A CA 1
ATOM 833 C C . ALA A 1 102 ? 14.093 -13.658 -9.524 1.00 63.19 102 ALA A C 1
ATOM 835 O O . ALA A 1 102 ? 13.793 -12.899 -10.446 1.00 63.19 102 ALA A O 1
ATOM 836 N N . SER A 1 103 ? 15.368 -13.940 -9.242 1.00 62.72 103 SER A N 1
ATOM 837 C CA . SER A 1 103 ? 16.489 -13.405 -10.025 1.00 62.72 103 SER A CA 1
ATOM 838 C C . SER A 1 103 ? 16.568 -14.027 -11.420 1.00 62.72 103 SER A C 1
ATOM 840 O O . SER A 1 103 ? 16.863 -13.317 -12.381 1.00 62.72 103 SER A O 1
ATOM 842 N N . LYS A 1 104 ? 16.228 -15.314 -11.575 1.00 69.31 104 LYS A N 1
ATOM 843 C CA . LYS A 1 104 ? 16.124 -15.978 -12.882 1.00 69.31 104 LYS A CA 1
ATOM 844 C C . LYS A 1 104 ? 15.013 -15.378 -13.746 1.00 69.31 104 LYS A C 1
ATOM 846 O O . LYS A 1 104 ? 15.235 -15.145 -14.932 1.00 69.31 104 LYS A O 1
ATOM 851 N N . GLU A 1 105 ? 13.848 -15.079 -13.175 1.00 68.75 105 GLU A N 1
ATOM 852 C CA . GLU A 1 105 ? 12.760 -14.397 -13.894 1.00 68.75 105 GLU A CA 1
ATOM 853 C C . GLU A 1 105 ? 13.119 -12.955 -14.288 1.00 68.75 105 GLU A C 1
ATOM 855 O O . GLU A 1 105 ? 12.699 -12.469 -15.345 1.00 68.75 105 GLU A O 1
ATOM 860 N N . LEU A 1 106 ? 13.946 -12.291 -13.475 1.00 69.94 106 LEU A N 1
ATOM 861 C CA . LEU A 1 106 ? 14.431 -10.929 -13.699 1.00 69.94 106 LEU A CA 1
ATOM 862 C C . LEU A 1 106 ? 15.747 -10.839 -14.482 1.00 69.94 106 LEU A C 1
ATOM 864 O O . LEU A 1 106 ? 16.331 -9.759 -14.552 1.00 69.94 106 LEU A O 1
ATOM 868 N N . TYR A 1 107 ? 16.215 -11.934 -15.086 1.00 72.88 107 TYR A N 1
ATOM 869 C CA . TYR A 1 107 ? 17.448 -11.968 -15.883 1.00 72.88 107 TYR A CA 1
ATOM 870 C C . TYR A 1 107 ? 18.694 -11.484 -15.105 1.00 72.88 107 TYR A C 1
ATOM 872 O O . TYR A 1 107 ? 19.545 -10.769 -15.629 1.00 72.88 107 TYR A O 1
ATOM 880 N N . GLY A 1 108 ? 18.785 -11.832 -13.818 1.00 71.94 108 GLY A N 1
ATOM 881 C CA . GLY A 1 108 ? 19.885 -11.440 -12.932 1.00 71.94 108 GLY A CA 1
ATOM 882 C C . GLY A 1 108 ? 19.810 -10.004 -12.399 1.00 71.94 108 GLY A C 1
ATOM 883 O O . GLY A 1 108 ? 20.744 -9.561 -11.732 1.00 71.94 108 GLY A O 1
ATOM 884 N N . ASN A 1 109 ? 18.722 -9.273 -12.664 1.00 76.62 109 ASN A N 1
ATOM 885 C CA . ASN A 1 109 ? 18.507 -7.940 -12.098 1.00 76.62 109 ASN A CA 1
ATOM 886 C C . ASN A 1 109 ? 17.982 -8.010 -10.653 1.00 76.62 109 ASN A C 1
ATOM 888 O O . ASN A 1 109 ? 17.296 -8.958 -10.270 1.00 76.62 109 ASN A O 1
ATOM 892 N N . ASP A 1 110 ? 18.274 -6.978 -9.853 1.00 79.12 110 ASP A N 1
ATOM 893 C CA . ASP A 1 110 ? 17.856 -6.908 -8.447 1.00 79.12 110 ASP A CA 1
ATOM 894 C C . ASP A 1 110 ? 16.315 -6.753 -8.352 1.00 79.12 110 ASP A C 1
ATOM 896 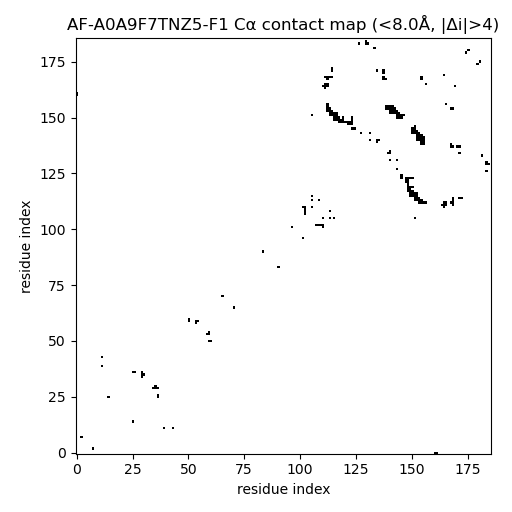O O . ASP A 1 110 ? 15.776 -5.735 -8.816 1.00 79.12 110 ASP A O 1
ATOM 900 N N . PRO A 1 111 ? 15.587 -7.711 -7.733 1.00 79.56 111 PRO A N 1
ATOM 901 C CA . PRO A 1 111 ? 14.126 -7.660 -7.571 1.00 79.56 111 PRO A CA 1
ATOM 902 C C . PRO A 1 111 ? 13.649 -6.481 -6.728 1.00 79.56 111 PRO A C 1
ATOM 904 O O . PRO A 1 111 ? 12.474 -6.117 -6.750 1.00 79.56 111 PRO A O 1
ATOM 907 N N . ARG A 1 112 ? 14.549 -5.861 -5.966 1.00 81.25 112 ARG A N 1
ATOM 908 C CA . ARG A 1 112 ? 14.237 -4.717 -5.111 1.00 81.25 112 ARG A CA 1
ATOM 909 C C . ARG A 1 112 ? 14.285 -3.400 -5.871 1.00 81.25 112 ARG A C 1
ATOM 911 O O . ARG A 1 112 ? 13.805 -2.404 -5.333 1.00 81.25 112 ARG A O 1
ATOM 918 N N . THR A 1 113 ? 14.864 -3.369 -7.072 1.00 85.88 113 THR A N 1
ATOM 919 C CA . THR A 1 113 ? 15.038 -2.143 -7.873 1.00 85.88 113 THR A CA 1
ATOM 920 C C . THR A 1 113 ? 14.473 -2.236 -9.281 1.00 85.88 113 THR A C 1
ATOM 922 O O . THR A 1 113 ? 14.428 -1.216 -9.969 1.00 85.88 113 THR A O 1
ATOM 925 N N . THR A 1 114 ? 14.054 -3.425 -9.706 1.00 87.81 114 THR A N 1
ATOM 926 C CA . THR A 1 114 ? 13.699 -3.705 -11.096 1.00 87.81 114 THR A CA 1
ATOM 927 C C . THR A 1 114 ? 12.268 -4.201 -11.194 1.00 87.81 114 THR A C 1
ATOM 929 O O . THR A 1 114 ? 11.846 -5.053 -10.415 1.00 87.81 114 THR A O 1
ATOM 932 N N . VAL A 1 115 ? 11.529 -3.695 -12.179 1.00 88.88 115 VAL A N 1
ATOM 933 C CA . VAL A 1 115 ? 10.214 -4.225 -12.559 1.00 88.88 115 VAL A CA 1
ATOM 934 C C . VAL A 1 115 ? 10.237 -4.761 -13.973 1.00 88.88 115 VAL A C 1
ATOM 936 O O . VAL A 1 115 ? 10.906 -4.202 -14.841 1.00 88.88 115 VAL A O 1
ATOM 939 N N . VAL A 1 116 ? 9.486 -5.836 -14.208 1.00 88.50 116 VAL A N 1
ATOM 940 C CA . VAL A 1 116 ? 9.329 -6.408 -15.543 1.00 88.50 116 VAL A CA 1
ATOM 941 C C . VAL A 1 116 ? 7.994 -5.986 -16.146 1.00 88.50 116 VAL A C 1
ATOM 943 O O . VAL A 1 116 ? 6.941 -6.076 -15.513 1.00 88.50 116 VAL A O 1
ATOM 946 N N . VAL A 1 117 ? 8.044 -5.526 -17.388 1.00 86.94 117 VAL A N 1
ATOM 947 C CA . VAL A 1 117 ? 6.882 -5.251 -18.228 1.00 86.94 117 VAL A CA 1
ATOM 948 C C . VAL A 1 117 ? 6.797 -6.367 -19.250 1.00 86.94 117 VAL A C 1
ATOM 950 O O . VAL A 1 117 ? 7.695 -6.523 -20.073 1.00 86.94 117 VAL A O 1
ATOM 953 N N . CYS A 1 118 ? 5.728 -7.152 -19.184 1.00 85.94 118 CYS A N 1
ATOM 954 C CA . CYS A 1 118 ? 5.476 -8.263 -20.099 1.00 85.94 118 CYS A CA 1
ATOM 955 C C . CYS A 1 118 ? 4.520 -7.855 -21.227 1.00 85.94 118 CYS A C 1
ATOM 957 O O . CYS A 1 118 ? 3.816 -6.852 -21.124 1.00 85.94 118 CYS A O 1
ATOM 959 N N . ASN A 1 119 ? 4.442 -8.696 -22.264 1.00 84.19 119 ASN A N 1
ATOM 960 C CA . ASN A 1 119 ? 3.514 -8.564 -23.394 1.00 84.19 119 ASN A CA 1
ATOM 961 C C . ASN A 1 119 ? 3.716 -7.285 -24.222 1.00 84.19 119 ASN A C 1
ATOM 963 O O . ASN A 1 119 ? 2.753 -6.687 -24.700 1.00 84.19 119 ASN A O 1
ATOM 967 N N . LEU A 1 120 ? 4.970 -6.860 -24.390 1.00 84.69 120 LEU A N 1
ATOM 968 C CA . LEU A 1 120 ? 5.296 -5.745 -25.272 1.00 84.69 120 LEU A CA 1
ATOM 969 C C . LEU A 1 120 ? 5.181 -6.153 -26.751 1.00 84.69 120 LEU A C 1
ATOM 971 O O . LEU A 1 120 ? 5.433 -7.318 -27.080 1.00 84.69 120 LEU A O 1
ATOM 975 N N . PRO A 1 121 ? 4.839 -5.206 -27.648 1.00 84.06 121 PRO A N 1
ATOM 976 C CA . PRO A 1 121 ? 4.861 -5.441 -29.088 1.00 84.06 121 PRO A CA 1
ATOM 977 C C . PRO A 1 121 ? 6.245 -5.901 -29.586 1.00 84.06 121 PRO A C 1
ATOM 979 O O . PRO A 1 121 ? 7.258 -5.640 -28.924 1.00 84.06 121 PRO A O 1
ATOM 982 N N . PRO A 1 122 ? 6.319 -6.540 -30.771 1.00 80.81 122 PRO A N 1
ATOM 983 C CA . PRO A 1 122 ? 7.590 -6.836 -31.425 1.00 80.81 122 PRO A CA 1
ATOM 984 C C . PRO A 1 122 ? 8.457 -5.577 -31.530 1.00 80.81 122 PRO A C 1
ATOM 986 O O . PRO A 1 122 ? 7.941 -4.482 -31.738 1.00 80.81 122 PRO A O 1
ATOM 989 N N . PHE A 1 123 ? 9.778 -5.735 -31.412 1.00 81.69 123 PHE A N 1
ATOM 990 C CA . PHE A 1 123 ? 10.728 -4.614 -31.403 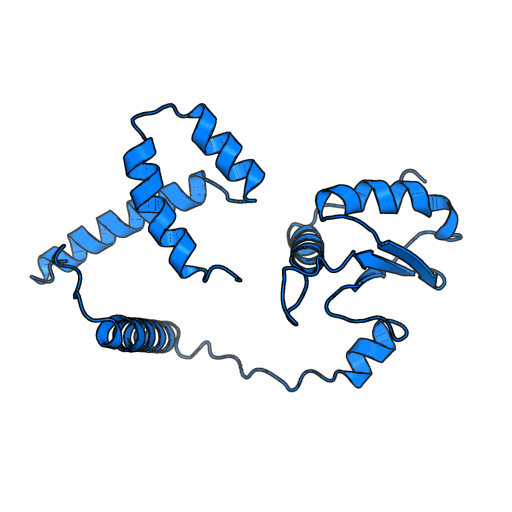1.00 81.69 123 PHE A CA 1
ATOM 991 C C . PHE A 1 123 ? 10.506 -3.638 -30.231 1.00 81.69 123 PHE A C 1
ATOM 993 O O . PHE A 1 123 ? 10.543 -2.419 -30.396 1.00 81.69 123 PHE A O 1
ATOM 1000 N N . ALA A 1 124 ? 10.338 -4.184 -29.020 1.00 81.31 124 ALA A N 1
ATOM 1001 C CA . ALA A 1 124 ? 10.101 -3.434 -27.782 1.00 81.31 124 ALA A CA 1
ATOM 1002 C C . ALA A 1 124 ? 11.075 -2.255 -27.548 1.00 81.31 124 ALA A C 1
ATOM 1004 O O . ALA A 1 124 ? 10.689 -1.234 -26.976 1.00 81.31 124 ALA A O 1
ATOM 1005 N N . PHE A 1 125 ? 12.313 -2.355 -28.048 1.00 83.69 125 PHE A N 1
ATOM 1006 C CA . PHE A 1 125 ? 13.329 -1.303 -27.953 1.00 83.69 125 PHE A CA 1
ATOM 1007 C C . PHE A 1 125 ? 12.921 0.029 -28.604 1.00 83.69 125 PHE A C 1
ATOM 1009 O O . PHE A 1 125 ? 13.387 1.083 -28.170 1.00 83.69 125 PHE A O 1
ATOM 1016 N N . LEU A 1 126 ? 12.030 0.018 -29.603 1.00 85.94 126 LEU A N 1
ATOM 1017 C CA . LEU A 1 126 ? 11.518 1.241 -30.234 1.00 85.94 126 LEU A CA 1
ATOM 1018 C C . LEU A 1 126 ? 10.722 2.102 -29.243 1.00 85.94 126 LEU A C 1
ATOM 1020 O O . LEU A 1 126 ? 10.733 3.332 -29.320 1.00 85.94 126 LEU A O 1
ATOM 1024 N N . TYR A 1 127 ? 10.096 1.463 -28.254 1.00 85.38 127 TYR A N 1
ATOM 1025 C CA . TYR A 1 127 ?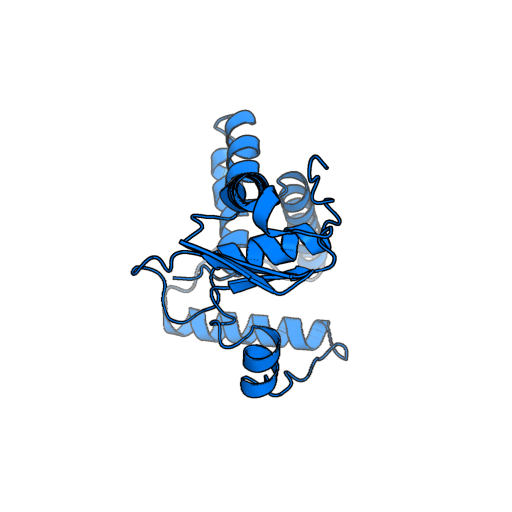 9.278 2.115 -27.236 1.00 85.38 127 TYR A CA 1
ATOM 1026 C C . TYR A 1 127 ? 10.084 2.590 -26.023 1.00 85.38 127 TYR A C 1
ATOM 1028 O O . TYR A 1 127 ? 9.489 3.045 -25.048 1.00 85.38 127 TYR A O 1
ATOM 1036 N N . TYR A 1 128 ? 11.423 2.553 -26.071 1.00 87.31 128 TYR A N 1
ATOM 1037 C CA . TYR A 1 128 ? 12.291 2.960 -24.959 1.00 87.31 128 TYR A CA 1
ATOM 1038 C C . TYR A 1 128 ? 11.899 4.315 -24.361 1.00 87.31 128 TYR A C 1
ATOM 1040 O O . TYR A 1 128 ? 11.681 4.428 -23.156 1.00 87.31 128 TYR A O 1
ATOM 1048 N N . LYS A 1 129 ? 11.736 5.341 -25.206 1.00 88.31 129 LYS A N 1
ATOM 1049 C CA . LYS A 1 129 ? 11.382 6.694 -24.743 1.00 88.31 129 LYS A CA 1
ATOM 1050 C C . LYS A 1 129 ? 9.980 6.759 -24.137 1.00 88.31 129 LYS A C 1
ATOM 1052 O O . LYS A 1 129 ? 9.760 7.515 -23.194 1.00 88.31 129 LYS A O 1
ATOM 1057 N N . GLN A 1 130 ? 9.041 5.975 -24.668 1.00 87.81 130 GLN A N 1
ATOM 1058 C CA . GLN A 1 130 ? 7.671 5.932 -24.161 1.00 87.81 130 GLN A CA 1
ATOM 1059 C C . GLN A 1 130 ? 7.628 5.254 -22.789 1.00 87.81 130 GLN A C 1
ATOM 1061 O O . GLN A 1 130 ? 7.090 5.830 -21.846 1.00 87.81 130 GLN A O 1
ATOM 1066 N N . LEU A 1 131 ? 8.281 4.097 -22.644 1.00 86.88 131 LEU A N 1
ATOM 1067 C CA . LEU A 1 131 ? 8.409 3.394 -21.366 1.00 86.88 131 LEU A CA 1
ATOM 1068 C C . LEU A 1 131 ? 9.109 4.268 -20.323 1.00 86.88 131 LEU A C 1
ATOM 1070 O O . LEU A 1 131 ? 8.606 4.424 -19.213 1.00 86.88 131 LEU A O 1
ATOM 1074 N N . GLN A 1 132 ? 10.215 4.916 -20.691 1.00 89.31 132 GLN A N 1
ATOM 1075 C CA . GLN A 1 132 ? 10.922 5.831 -19.797 1.00 89.31 132 GLN A CA 1
ATOM 1076 C C . GLN A 1 132 ? 10.020 6.977 -19.307 1.00 89.31 132 GLN A C 1
ATOM 1078 O O . GLN A 1 132 ? 10.061 7.331 -18.130 1.00 89.31 132 GLN A O 1
ATOM 1083 N N . SER A 1 133 ? 9.190 7.542 -20.190 1.00 87.81 133 SER A N 1
ATOM 1084 C CA . SER A 1 133 ? 8.229 8.593 -19.834 1.00 87.81 133 SER A CA 1
ATOM 1085 C C . SER A 1 133 ? 7.129 8.083 -18.897 1.00 87.81 133 SER A C 1
ATOM 1087 O O . SER A 1 133 ? 6.822 8.731 -17.897 1.00 87.81 133 SER A O 1
ATOM 1089 N N . LEU A 1 134 ? 6.573 6.898 -19.168 1.00 85.38 134 LEU A N 1
ATOM 1090 C CA . LEU A 1 134 ? 5.525 6.289 -18.343 1.00 85.38 134 LEU A CA 1
ATOM 1091 C C . LEU A 1 134 ? 6.013 6.060 -16.906 1.00 85.38 134 LEU A C 1
ATOM 1093 O O . LEU A 1 134 ? 5.377 6.520 -15.956 1.00 85.38 134 LEU A O 1
ATOM 1097 N N . PHE A 1 135 ? 7.186 5.443 -16.747 1.00 86.75 135 PHE A N 1
ATOM 1098 C CA . PHE A 1 135 ? 7.753 5.124 -15.432 1.00 86.75 135 PHE A CA 1
ATOM 1099 C C . PHE A 1 135 ? 8.353 6.323 -14.689 1.00 86.75 135 PHE A C 1
ATOM 1101 O O . PHE A 1 135 ? 8.626 6.214 -13.493 1.00 86.75 135 PHE A O 1
ATOM 1108 N N . ARG A 1 136 ? 8.486 7.488 -15.337 1.00 84.25 136 ARG A N 1
ATOM 1109 C CA . ARG A 1 136 ? 8.937 8.729 -14.686 1.00 84.25 136 ARG A CA 1
ATOM 1110 C C . ARG A 1 136 ? 8.033 9.152 -13.524 1.00 84.25 136 ARG A C 1
ATOM 1112 O O . ARG A 1 136 ? 8.517 9.763 -12.577 1.00 84.25 136 ARG A O 1
ATOM 1119 N N . HIS A 1 137 ? 6.746 8.807 -13.583 1.00 79.44 137 HIS A N 1
ATOM 1120 C CA . HIS A 1 137 ? 5.787 9.060 -12.503 1.00 79.44 137 HIS A CA 1
ATOM 1121 C C . HIS A 1 137 ? 6.056 8.191 -11.267 1.00 79.44 137 HIS A C 1
ATOM 1123 O O . HIS A 1 137 ? 5.740 8.596 -10.153 1.00 79.44 137 HIS A O 1
ATOM 1129 N N . CYS A 1 138 ? 6.639 7.003 -11.456 1.00 81.19 138 CYS A N 1
ATOM 1130 C CA . CYS A 1 138 ? 6.993 6.099 -10.365 1.00 81.19 138 CYS A CA 1
ATOM 1131 C C . CYS A 1 138 ? 8.334 6.473 -9.730 1.00 81.19 138 CYS A C 1
ATOM 1133 O O . CYS A 1 138 ? 8.483 6.292 -8.526 1.00 81.19 138 CYS A O 1
ATOM 1135 N N . GLY A 1 139 ? 9.293 6.982 -10.516 1.00 84.12 139 GLY A N 1
ATOM 1136 C CA . GLY A 1 139 ? 10.604 7.419 -10.038 1.00 84.12 139 GLY A CA 1
ATOM 1137 C C . GLY A 1 139 ? 11.635 7.635 -11.149 1.00 84.12 139 GLY A C 1
ATOM 1138 O O . GLY A 1 139 ? 11.322 7.616 -12.339 1.00 84.12 139 GLY A O 1
ATOM 1139 N N . GLN A 1 140 ? 12.898 7.845 -10.762 1.00 86.12 140 GLN A N 1
ATOM 1140 C CA . GLN A 1 140 ? 13.989 8.042 -11.718 1.00 86.12 140 GLN A CA 1
ATOM 1141 C C . GLN A 1 140 ? 14.469 6.698 -12.280 1.00 86.12 140 GLN A C 1
ATOM 1143 O O . GLN A 1 140 ? 15.097 5.901 -11.581 1.00 86.12 140 GLN A O 1
ATOM 1148 N N . VAL A 1 141 ? 14.192 6.469 -13.563 1.00 88.75 141 VAL A N 1
ATOM 1149 C CA . VAL A 1 141 ? 14.654 5.285 -14.299 1.00 88.75 141 VAL A CA 1
ATOM 1150 C C . VAL A 1 141 ? 16.164 5.378 -14.529 1.00 88.75 141 VAL A C 1
ATOM 1152 O O . VAL A 1 141 ? 16.655 6.385 -15.043 1.00 88.75 141 VAL A O 1
ATOM 1155 N N . LYS A 1 142 ? 16.888 4.325 -14.146 1.00 88.50 142 LYS A N 1
ATOM 1156 C CA . LYS A 1 142 ? 18.328 4.150 -14.360 1.00 88.50 142 LYS A CA 1
ATOM 1157 C C . LYS A 1 142 ? 18.614 3.551 -15.724 1.00 88.50 142 LYS A C 1
ATOM 1159 O O . LYS A 1 142 ? 19.407 4.102 -16.482 1.00 88.50 142 LYS A O 1
ATOM 1164 N N . SER A 1 143 ? 17.977 2.430 -16.029 1.00 89.56 143 SER A N 1
ATOM 1165 C CA . SER A 1 143 ? 18.160 1.737 -17.296 1.00 89.56 143 SER A CA 1
ATOM 1166 C C . SER A 1 143 ? 16.905 0.952 -17.665 1.00 89.56 143 SER A C 1
ATOM 1168 O O . SER A 1 143 ? 16.096 0.611 -16.800 1.00 89.56 143 SER A O 1
ATOM 1170 N N . ILE A 1 144 ? 16.726 0.711 -18.964 1.00 90.31 144 ILE A N 1
ATOM 1171 C CA . ILE A 1 144 ? 15.707 -0.204 -19.476 1.00 90.31 144 ILE A CA 1
ATOM 1172 C C . ILE A 1 144 ? 16.420 -1.206 -20.371 1.00 90.31 144 ILE A C 1
ATOM 1174 O O . ILE A 1 144 ? 17.016 -0.812 -21.376 1.00 90.31 144 ILE A O 1
ATOM 1178 N N . SER A 1 145 ? 16.371 -2.482 -20.005 1.00 88.75 145 SER A N 1
ATOM 1179 C CA . SER A 1 145 ? 16.851 -3.580 -20.842 1.00 88.75 145 SER A CA 1
ATOM 1180 C C . SER A 1 145 ? 15.667 -4.328 -21.445 1.00 88.75 145 SER A C 1
ATOM 1182 O O . SER A 1 145 ? 14.580 -4.369 -20.871 1.00 88.75 145 SER A O 1
ATOM 1184 N N . PHE A 1 146 ? 15.858 -4.887 -22.637 1.00 87.56 146 PHE A N 1
ATOM 1185 C CA . PHE A 1 146 ? 14.807 -5.593 -23.363 1.00 87.56 146 PHE A CA 1
ATOM 1186 C C . PHE A 1 146 ? 15.211 -7.036 -23.592 1.00 87.56 146 PHE A C 1
ATOM 1188 O O . PHE A 1 146 ? 16.340 -7.309 -23.994 1.00 87.56 146 PHE A O 1
ATOM 1195 N N . ASP A 1 147 ? 14.252 -7.927 -23.400 1.00 85.12 147 ASP A N 1
ATOM 1196 C CA . ASP A 1 147 ? 14.336 -9.317 -23.811 1.00 85.12 147 ASP A CA 1
ATOM 1197 C C . ASP A 1 147 ? 13.060 -9.659 -24.571 1.00 85.12 147 ASP A C 1
ATOM 1199 O O . ASP A 1 147 ? 11.996 -9.807 -23.975 1.00 85.12 147 ASP A O 1
ATOM 1203 N N . SER A 1 148 ? 13.161 -9.757 -25.897 1.00 81.50 148 SER A N 1
ATOM 1204 C CA . SER A 1 148 ? 12.045 -10.075 -26.795 1.00 81.50 148 SER A CA 1
ATOM 1205 C C . SER A 1 148 ? 10.778 -9.234 -26.531 1.00 81.50 148 SER A C 1
ATOM 1207 O O . SER A 1 148 ? 10.727 -8.063 -26.909 1.00 81.50 148 SER A O 1
ATOM 1209 N N . SER A 1 149 ? 9.760 -9.817 -25.893 1.00 84.12 149 SER A N 1
ATOM 1210 C CA . SER A 1 149 ? 8.481 -9.186 -25.537 1.00 84.12 149 SER A CA 1
ATOM 1211 C C . SER A 1 149 ? 8.428 -8.680 -24.087 1.00 84.12 149 SER A C 1
ATOM 1213 O O . SER A 1 149 ? 7.339 -8.454 -23.546 1.00 84.12 149 SER A O 1
ATOM 1215 N N . ARG A 1 150 ? 9.580 -8.569 -23.421 1.00 87.62 150 ARG A N 1
ATOM 1216 C CA . ARG A 1 150 ? 9.734 -8.108 -22.039 1.00 87.62 150 ARG A CA 1
ATOM 1217 C C . ARG A 1 150 ? 10.677 -6.911 -21.978 1.00 87.62 150 ARG A C 1
ATOM 1219 O O . ARG A 1 150 ? 11.667 -6.848 -22.705 1.00 87.62 150 ARG A O 1
ATOM 1226 N N . ALA A 1 151 ? 10.382 -5.973 -21.087 1.00 89.12 151 ALA A N 1
ATOM 1227 C CA . ALA A 1 151 ? 11.308 -4.913 -20.709 1.00 89.12 151 ALA A CA 1
ATOM 1228 C C . ALA A 1 151 ? 11.530 -4.933 -19.202 1.00 89.12 151 ALA A C 1
ATOM 1230 O O . ALA A 1 151 ? 10.573 -5.014 -18.435 1.00 89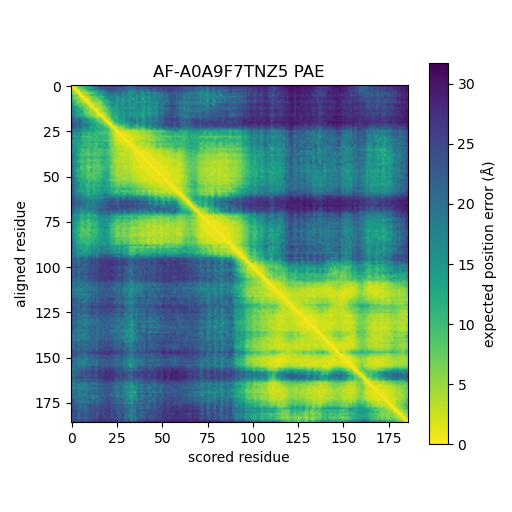.12 151 ALA A O 1
ATOM 1231 N N . TYR A 1 152 ? 12.781 -4.820 -18.784 1.00 90.06 152 TYR A N 1
ATOM 1232 C CA . TYR A 1 152 ? 13.175 -4.697 -17.391 1.00 90.06 152 TYR A CA 1
ATOM 1233 C C . TYR A 1 152 ? 13.533 -3.241 -17.134 1.00 90.06 152 TYR A C 1
ATOM 1235 O O . TYR A 1 152 ? 14.459 -2.703 -17.738 1.00 90.06 152 TYR A O 1
ATOM 1243 N N . VAL A 1 153 ? 12.770 -2.592 -16.263 1.00 89.94 153 VAL A N 1
ATOM 1244 C CA . VAL A 1 153 ? 12.951 -1.187 -15.904 1.00 89.94 153 VAL A CA 1
ATOM 1245 C C . VAL A 1 153 ? 13.613 -1.137 -14.538 1.00 89.94 153 VAL A C 1
ATOM 1247 O O . VAL A 1 153 ? 13.004 -1.505 -13.534 1.00 89.94 153 VAL A O 1
ATOM 1250 N N . GLU A 1 154 ? 14.864 -0.689 -14.505 1.00 91.00 154 GLU A N 1
ATOM 1251 C CA . GLU A 1 154 ? 15.639 -0.521 -13.279 1.00 91.00 154 GLU A CA 1
ATOM 1252 C C . GLU A 1 154 ? 15.551 0.934 -12.806 1.00 91.00 154 GLU A C 1
ATOM 1254 O O . GLU A 1 154 ? 15.781 1.867 -13.580 1.00 91.00 154 GLU A O 1
ATOM 1259 N N . PHE A 1 155 ? 15.264 1.146 -11.523 1.00 89.50 155 PHE A N 1
ATOM 1260 C CA . PHE A 1 155 ? 15.231 2.473 -10.905 1.00 89.50 155 PHE A CA 1
ATOM 1261 C C . PHE A 1 155 ? 16.533 2.799 -10.167 1.00 89.50 155 PHE A C 1
ATOM 1263 O O . PHE A 1 155 ? 17.219 1.918 -9.644 1.00 89.50 155 PHE A O 1
ATOM 1270 N N . TYR A 1 156 ? 16.869 4.087 -10.072 1.00 86.44 156 TYR A N 1
ATOM 1271 C CA . TYR A 1 156 ? 17.993 4.520 -9.246 1.00 86.44 156 TYR A CA 1
ATOM 1272 C C . TYR A 1 156 ? 17.713 4.268 -7.763 1.00 86.44 156 TYR A C 1
ATOM 1274 O O . TYR A 1 156 ? 16.744 4.769 -7.192 1.00 86.44 156 TYR A O 1
ATOM 1282 N N . ARG A 1 157 ? 18.634 3.561 -7.104 1.00 76.44 157 ARG A N 1
ATOM 1283 C CA . ARG A 1 157 ? 18.649 3.453 -5.646 1.00 76.44 157 ARG A CA 1
ATOM 1284 C C . ARG A 1 157 ? 19.210 4.750 -5.061 1.00 76.44 157 ARG A C 1
ATOM 1286 O O . ARG A 1 157 ? 20.409 5.005 -5.136 1.00 76.44 157 ARG A O 1
ATOM 1293 N N . SER A 1 158 ? 18.343 5.573 -4.472 1.00 66.75 158 SER A N 1
ATOM 1294 C CA . SER A 1 158 ? 18.789 6.724 -3.680 1.00 66.75 158 SER A CA 1
ATOM 1295 C C . SER A 1 158 ? 19.525 6.222 -2.434 1.00 66.75 158 SER A C 1
ATOM 1297 O O . SER A 1 158 ? 18.963 5.462 -1.645 1.00 66.75 158 SER A O 1
ATOM 1299 N N . SER A 1 159 ? 20.776 6.652 -2.248 1.00 57.94 159 SER A N 1
ATOM 1300 C CA . SER A 1 159 ? 21.673 6.216 -1.165 1.00 57.94 159 SER A CA 1
ATOM 1301 C C . SER A 1 159 ? 21.128 6.454 0.252 1.00 57.94 159 SER A C 1
ATOM 1303 O O . SER A 1 159 ? 21.628 5.863 1.205 1.00 57.94 159 SER A O 1
ATOM 1305 N N . MET A 1 160 ? 20.080 7.273 0.411 1.00 55.34 160 MET A N 1
ATOM 1306 C CA . MET A 1 160 ? 19.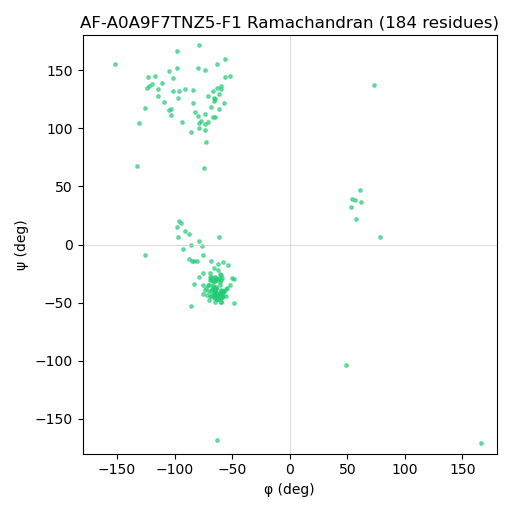430 7.536 1.703 1.00 55.34 160 MET A CA 1
ATOM 1307 C C . MET A 1 160 ? 18.429 6.456 2.151 1.00 55.34 160 MET A C 1
ATOM 1309 O O . MET A 1 160 ? 18.007 6.461 3.311 1.00 55.34 160 MET A O 1
ATOM 1313 N N . ARG A 1 161 ? 17.992 5.544 1.270 1.00 55.03 161 ARG A N 1
ATOM 1314 C CA . ARG A 1 161 ? 16.996 4.508 1.600 1.00 55.03 161 ARG A CA 1
ATOM 1315 C C . ARG A 1 161 ? 17.677 3.134 1.642 1.00 55.03 161 ARG A C 1
ATOM 1317 O O . ARG A 1 161 ? 18.326 2.744 0.684 1.00 55.03 161 ARG A O 1
ATOM 1324 N N . GLY A 1 162 ? 17.576 2.444 2.786 1.00 57.03 162 GLY A N 1
ATOM 1325 C CA . GLY A 1 162 ? 18.281 1.182 3.077 1.00 57.03 162 GLY A CA 1
ATOM 1326 C C . GLY A 1 162 ? 17.919 -0.011 2.172 1.00 57.03 162 GLY A C 1
ATOM 1327 O O . GLY A 1 162 ? 17.230 0.143 1.174 1.00 57.03 162 GLY A O 1
ATOM 1328 N N . SER A 1 163 ? 18.346 -1.222 2.559 1.00 61.00 163 SER A N 1
ATOM 1329 C CA . SER A 1 163 ? 18.303 -2.493 1.784 1.00 61.00 163 SER A CA 1
ATOM 1330 C C . SER A 1 163 ? 16.905 -3.030 1.367 1.00 61.00 163 SER A C 1
ATOM 1332 O O . SER A 1 163 ? 16.785 -4.142 0.850 1.00 61.00 163 SER A O 1
ATOM 1334 N N . GLY A 1 164 ? 15.830 -2.272 1.601 1.00 74.25 164 GLY A N 1
ATOM 1335 C CA . GLY A 1 164 ? 14.456 -2.674 1.279 1.00 74.25 164 GLY A CA 1
ATOM 1336 C C . GLY A 1 164 ? 14.093 -2.522 -0.203 1.00 74.25 164 GLY A C 1
ATOM 1337 O O . GLY A 1 164 ? 14.840 -1.937 -0.988 1.00 74.25 164 GLY A O 1
ATOM 1338 N N . VAL A 1 165 ? 12.915 -3.034 -0.575 1.00 79.56 165 VAL A N 1
ATOM 1339 C CA . VAL A 1 165 ? 12.314 -2.822 -1.904 1.00 79.56 165 VAL A CA 1
ATOM 1340 C C . VAL A 1 165 ? 12.094 -1.327 -2.138 1.00 79.56 165 VAL A C 1
ATOM 1342 O O . VAL A 1 165 ? 11.597 -0.620 -1.255 1.00 79.56 165 VAL A O 1
ATOM 1345 N N . LEU A 1 166 ? 12.469 -0.842 -3.322 1.00 82.25 166 LEU A N 1
ATOM 1346 C CA . LEU A 1 166 ? 12.297 0.553 -3.703 1.00 82.25 166 LEU A CA 1
ATOM 1347 C C . LEU A 1 166 ? 10.801 0.934 -3.743 1.00 82.25 166 LEU A C 1
ATOM 1349 O O . LEU A 1 166 ? 9.985 0.187 -4.296 1.00 82.25 166 LEU A O 1
ATOM 1353 N N . PRO A 1 167 ? 10.405 2.095 -3.183 1.00 80.69 167 PRO A N 1
ATOM 1354 C CA . PRO A 1 167 ? 9.046 2.616 -3.330 1.00 80.69 167 PRO A CA 1
ATOM 1355 C C . PRO A 1 167 ? 8.588 2.690 -4.789 1.00 80.69 167 PRO A C 1
ATOM 1357 O O . PRO A 1 167 ? 7.432 2.417 -5.077 1.00 80.69 167 PRO A O 1
ATOM 1360 N N . GLU A 1 168 ? 9.506 2.993 -5.701 1.00 86.38 168 GLU A N 1
ATOM 1361 C CA . GLU A 1 168 ? 9.307 3.079 -7.147 1.00 86.38 168 GLU A CA 1
ATOM 1362 C C . GLU A 1 168 ? 8.820 1.734 -7.733 1.00 86.38 168 GLU A C 1
ATOM 1364 O O . GLU A 1 168 ? 7.892 1.689 -8.548 1.00 86.38 168 GLU A O 1
ATOM 1369 N N . VAL A 1 169 ? 9.384 0.622 -7.243 1.00 85.75 169 VAL A N 1
ATOM 1370 C CA . VAL A 1 169 ? 8.978 -0.754 -7.585 1.00 85.75 169 VAL A CA 1
ATOM 1371 C C . VAL A 1 169 ? 7.593 -1.063 -7.012 1.00 85.75 169 VAL A C 1
ATOM 1373 O O . VAL A 1 169 ? 6.719 -1.573 -7.705 1.00 85.75 169 VAL A O 1
ATOM 1376 N N . SER A 1 170 ? 7.344 -0.690 -5.755 1.00 84.12 170 SER A N 1
ATOM 1377 C CA . SER A 1 170 ? 6.020 -0.875 -5.141 1.00 84.12 170 SER A CA 1
ATOM 1378 C C . SER A 1 170 ? 4.928 -0.075 -5.865 1.00 84.12 170 SER A C 1
ATOM 1380 O O . SER A 1 170 ? 3.842 -0.590 -6.114 1.00 84.12 170 SER A O 1
ATOM 1382 N N . LEU A 1 171 ? 5.212 1.179 -6.230 1.00 82.50 171 LEU A N 1
ATOM 1383 C CA . LEU A 1 171 ? 4.286 2.067 -6.936 1.00 82.50 171 LEU A CA 1
ATOM 1384 C C . LEU A 1 171 ? 3.939 1.529 -8.323 1.00 82.50 171 LEU A C 1
ATOM 1386 O O . LEU A 1 171 ? 2.770 1.505 -8.693 1.00 82.50 171 LEU A O 1
ATOM 1390 N N . SER A 1 172 ? 4.933 1.057 -9.071 1.00 83.19 172 SER A N 1
ATOM 1391 C CA . SER A 1 172 ? 4.698 0.458 -10.388 1.00 83.19 172 SER A CA 1
ATOM 1392 C C . SER A 1 172 ? 3.862 -0.825 -10.306 1.00 83.19 172 SER A C 1
ATOM 1394 O O . SER A 1 172 ? 2.959 -1.006 -11.120 1.00 83.19 172 SER A O 1
ATOM 1396 N N . LEU A 1 173 ? 4.058 -1.666 -9.284 1.00 83.06 173 LEU A N 1
ATOM 1397 C CA . LEU A 1 173 ? 3.188 -2.826 -9.036 1.00 83.06 173 LEU A CA 1
ATOM 1398 C C . LEU A 1 173 ? 1.752 -2.421 -8.661 1.00 83.06 173 LEU A C 1
ATOM 1400 O O . LEU A 1 173 ? 0.792 -3.056 -9.105 1.00 83.06 173 LEU A O 1
ATOM 1404 N N . LEU A 1 174 ? 1.583 -1.349 -7.881 1.00 81.62 174 LEU A N 1
ATOM 1405 C CA . LEU A 1 174 ? 0.263 -0.815 -7.532 1.00 81.62 174 LEU A CA 1
ATOM 1406 C C . LEU A 1 174 ? -0.497 -0.286 -8.758 1.00 81.62 174 LEU A C 1
ATOM 1408 O O . LEU A 1 174 ? -1.709 -0.489 -8.840 1.00 81.62 174 LEU A O 1
ATOM 1412 N N . LEU A 1 175 ? 0.186 0.333 -9.730 1.00 76.50 175 LEU A N 1
ATOM 1413 C CA . LEU A 1 175 ? -0.443 0.771 -10.986 1.00 76.50 175 LEU A CA 1
ATOM 1414 C C . LEU A 1 175 ? -1.083 -0.406 -11.739 1.00 76.50 175 LEU A C 1
ATOM 1416 O O . LEU A 1 175 ? -2.207 -0.290 -12.234 1.00 76.50 175 LEU A O 1
ATOM 1420 N N . THR A 1 176 ? -0.416 -1.562 -11.747 1.00 73.19 176 THR A N 1
ATOM 1421 C CA . THR A 1 176 ? -0.951 -2.803 -12.325 1.00 73.19 176 THR A CA 1
ATOM 1422 C C . THR A 1 176 ? -2.190 -3.291 -11.574 1.00 73.19 176 THR A C 1
ATOM 1424 O O . THR A 1 176 ? -3.185 -3.666 -12.193 1.00 73.19 176 THR A O 1
ATOM 1427 N N . GLN A 1 177 ? -2.173 -3.250 -10.237 1.00 73.00 177 GLN A N 1
ATOM 1428 C CA . GLN A 1 177 ? -3.322 -3.654 -9.413 1.00 73.00 177 GLN A CA 1
ATOM 1429 C C . GLN A 1 177 ? -4.541 -2.743 -9.618 1.00 73.00 177 GLN A C 1
ATOM 1431 O O . GLN A 1 177 ? -5.677 -3.211 -9.559 1.00 73.00 177 GLN A O 1
ATOM 1436 N N . GLN A 1 178 ? -4.315 -1.462 -9.923 1.00 69.75 178 GLN A N 1
ATOM 1437 C CA . GLN A 1 178 ? -5.368 -0.505 -10.273 1.00 69.75 178 GLN A CA 1
ATOM 1438 C C . GLN A 1 178 ? -5.869 -0.638 -11.721 1.00 69.75 178 GLN A C 1
ATOM 1440 O O . GLN A 1 178 ? -6.740 0.129 -12.129 1.00 69.75 178 GLN A O 1
ATOM 1445 N N . ARG A 1 179 ? -5.366 -1.620 -12.489 1.00 64.88 179 ARG A N 1
ATOM 1446 C CA . ARG A 1 179 ? -5.718 -1.869 -13.898 1.00 64.88 179 ARG A CA 1
ATOM 1447 C C . ARG A 1 179 ? -5.567 -0.634 -14.788 1.00 64.88 179 ARG A C 1
ATOM 1449 O O . ARG A 1 179 ? -6.314 -0.484 -15.751 1.00 64.88 179 ARG A O 1
ATOM 1456 N N . LEU A 1 180 ? -4.608 0.240 -14.487 1.00 64.94 180 LEU A N 1
ATOM 1457 C CA . LEU A 1 180 ? -4.284 1.354 -15.371 1.00 64.94 180 LEU A CA 1
ATOM 1458 C C . LEU A 1 180 ? -3.538 0.791 -16.591 1.00 64.94 180 LEU A C 1
ATOM 1460 O O . LEU A 1 180 ? -2.429 0.276 -16.429 1.00 64.94 180 LEU A O 1
ATOM 1464 N N . PRO A 1 181 ? -4.128 0.827 -17.801 1.00 66.81 181 PRO A N 1
ATOM 1465 C CA . PRO A 1 181 ? -3.462 0.308 -18.984 1.00 66.81 181 PRO A CA 1
ATOM 1466 C C . PRO A 1 181 ? -2.246 1.177 -19.320 1.00 66.81 181 PRO A C 1
ATOM 1468 O O . PRO A 1 181 ? -2.333 2.405 -19.380 1.00 66.81 181 PRO A O 1
ATOM 1471 N N . LEU A 1 182 ? -1.103 0.535 -19.570 1.00 71.62 182 LEU A N 1
ATOM 1472 C CA . LEU A 1 182 ? 0.055 1.214 -20.143 1.00 71.62 182 LEU A CA 1
ATOM 1473 C C . LEU A 1 182 ? -0.232 1.472 -21.625 1.00 71.62 182 LEU A C 1
ATOM 1475 O O . LEU A 1 182 ? -0.179 0.560 -22.447 1.00 71.62 182 LEU A O 1
ATOM 1479 N N . HIS A 1 183 ? -0.563 2.716 -21.961 1.00 73.12 183 HIS A N 1
ATOM 1480 C CA . HIS A 1 183 ? -0.766 3.126 -23.345 1.00 73.12 183 HIS A CA 1
ATOM 1481 C C . HIS A 1 183 ? 0.587 3.341 -24.027 1.00 73.12 183 HIS A C 1
ATOM 1483 O O . HIS A 1 183 ? 1.259 4.347 -23.798 1.00 73.12 183 HIS A O 1
ATOM 1489 N N . LEU A 1 184 ? 0.974 2.387 -24.871 1.00 73.56 184 LEU A N 1
ATOM 1490 C CA . LEU A 1 184 ? 2.036 2.568 -25.854 1.00 73.56 184 LEU A CA 1
ATOM 1491 C C . LEU A 1 184 ? 1.406 3.069 -27.151 1.00 73.56 184 LEU A C 1
ATOM 1493 O O . LEU A 1 184 ? 0.388 2.541 -27.597 1.00 73.56 184 LEU A O 1
ATOM 1497 N N . ASN A 1 185 ? 2.005 4.096 -27.740 1.00 72.06 185 ASN A N 1
ATOM 1498 C CA . ASN A 1 185 ? 1.606 4.602 -29.043 1.00 72.06 185 ASN A CA 1
ATOM 1499 C C . ASN A 1 185 ? 2.340 3.757 -30.094 1.00 72.06 185 ASN A C 1
ATOM 1501 O O . ASN A 1 185 ? 3.539 3.974 -30.305 1.00 72.06 185 ASN A O 1
ATOM 1505 N N . VAL A 1 186 ? 1.646 2.736 -30.614 1.00 58.81 186 VAL A N 1
ATOM 1506 C CA . VAL A 1 186 ? 2.136 1.749 -31.598 1.00 58.81 186 VAL A CA 1
ATOM 1507 C C . VAL A 1 186 ? 2.048 2.305 -33.007 1.00 58.81 186 VAL A C 1
ATOM 1509 O O . VAL A 1 186 ? 0.977 2.847 -33.354 1.00 58.81 186 VAL A O 1
#

InterPro domains:
  IPR035979 RNA-binding domain superfamily [SSF54928] (107-157)

Solvent-accessible surface area (backbone atoms only — not comparable to full-atom values): 11384 Å² total; per-residue (Å²): 120,83,77,53,76,70,56,60,58,58,43,55,62,53,46,63,67,41,68,83,63,61,74,64,63,54,57,50,51,16,61,78,67,76,42,64,57,69,60,53,50,54,53,54,53,51,50,54,52,50,49,57,60,43,40,77,73,74,49,74,90,72,90,76,73,81,90,49,74,75,52,54,59,52,50,52,49,52,51,52,50,53,51,54,62,72,46,58,86,77,73,80,81,84,70,84,78,55,62,67,60,54,23,59,76,47,75,73,42,58,76,42,39,37,43,79,46,72,84,45,57,86,69,44,73,78,44,47,69,58,54,54,58,64,46,48,81,45,39,62,74,67,49,75,50,73,55,74,39,31,37,40,43,30,43,62,80,57,90,82,55,70,98,60,68,36,67,39,45,55,47,51,53,49,43,56,75,70,66,59,77,85,84,74,92,126

Secondary structure (DSSP, 8-state):
----HHHHHHHHHHHHHHTTS-SHHHHHHHHHTT--HHHHHHHHHHHHHHHHHHHTTT----------HHHHHHHHHHHHHHHHHHHTT---------HHHHHHHTTT--TTTEEEE-SPPSSGGGGHHHHHHHHTTT--EEEEEEETTEEEEEEP--TTS-SSPPHHHHHHHHHHHTT-------

pLDDT: mean 74.36, std 15.02, range [28.81, 93.0]

Radius of gyration: 21.88 Å; Cα contacts (8 Å, |Δi|>4): 129; chains: 1; bounding box: 43×45×62 Å

Sequence (186 aa):
MTESPWNRLKITHTLRRRRTRGGEDELEWGKENCIQIKRIQEVAELFEDLKNRVSQFNMHISETSPSDYTSTHTQKFIVQVAIAGAFYPNCFLQGTVDEELASKELYGNDPRTTVVVCNLPPFAFLYYKQLQSLFRHCGQVKSISFDSSRAYVEFYRSSMRGSGVLPEVSLSLLLTQQRLPLHLNV

Mean predicted aligned error: 15.22 Å

Nearest PDB structures (foldseek):
  2xnr-assembly1_A  TM=7.503E-01  e=5.442E-02  Saccharomyces cerevisiae
  6i07-assembly1_C  TM=5.533E-01  e=6.701E-01  Homo sapiens
  4c45-assembly1_A  TM=4.347E-01  e=2.590E+00  Homo sapiens